Protein AF-A0A9W9E0F3-F1 (afdb_monomer)

Organism: NCBI:txid40482

Sequence (333 aa):
MPIYSFQKGVGVESIPLQVHPYAKKMMTARKYVPLWYFLPDAVTKAKDRSKDSLVGSHTVRASPNAIPDSRLSWPQVMRAKSAFLNTLRL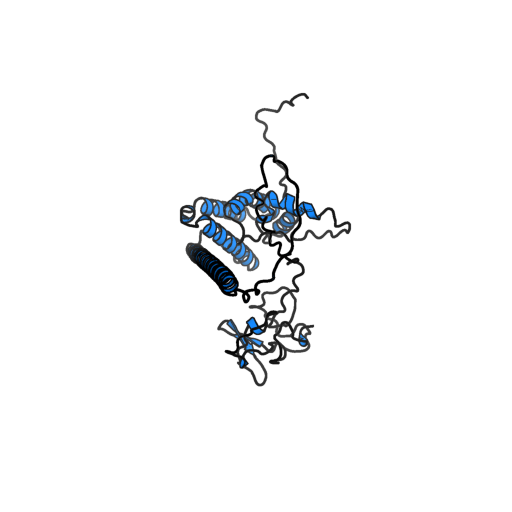GAWPDDHISMFAAFYINMDMHSELQEQDGDQVMAHYHAEMRLAWYDAMERKEPFDLSVISNRVLAESRREIVKQRQEKTLKDIQAATALMEARVDAKLQKLSQITSTPPFPSPRQSSGKARQTPYPSTSPRKASRQPDNPNFQRSFRDLNQAPLTRCHRCLGRDRHDVRHCSRTSLWNRKRGVTCKWNKQGFLEITSGTNAGLELCADWQRRNGCTSKAHPEKHRCSGCTSSSHGASSCPEGE

Foldseek 3Di:
DDDDDDDPPDDDPDDPLPFQVLVLVCLLVVADDALQRQAPVVSVVVVVPPVPDPDDDPDSDDDLPGDHLLPDWLVSCVRSLVSVLVSNVSNVDPVVVSVLSVLLVVCLVPPPLCVDDCSRNLSSNLVRVLSVVQNVCVVVVRHDRSNDDDPVSSVVSVVVVVVVVVVVVVVVVVVVVVVVVVVVVVVVVVVVVVVPDDDDDDDDDDDDDDDDDDDDDDDDDDDDDDPDDPDPPPPDPRPVPPQQWQQLFQLESDDDDSLPDPAQHHPVNPDGFQWHQDPVRFIAGCDDPRGRDTADPQQQTPVHDPDPPCLVNCAARHPRDNPGYSRPDPSND

Secondary structure (DSSP, 8-state):
-PPPP--TT---S-------HHHHHHHHTT----GGGGSHHHHHHHHTTTTS--S-----PPPTTPPPGGG--HHHHHHHHHHHHHHHGGGT--HHHHHHHHHHHHHHHT-GGGGSTTHHHHHHHHHHHHHHHHHHHHHTT----TTS--HHHHHHHHHHHHHHHHHHHHHHHHHHHHHHHHHHHHHHHHHHHHS-PPP-PPP-----------------------------------GGGSPPPPPTTT---SSS-STT---SB-TTSSSB--EEE-TTS-EEE-SSTTTTPEEPTTTTSTT----SS-GGG---TTT--SS--GGG-GGG-

Solvent-accessible surface area (backbone atoms only — not comparable to full-atom values): 20392 Å² total; per-residue (Å²): 131,85,80,80,86,77,71,86,92,68,76,79,94,70,78,86,80,89,62,38,69,42,50,52,56,28,32,46,67,71,44,85,66,53,53,42,53,40,31,75,66,38,59,55,71,60,50,78,62,65,83,79,61,96,64,94,67,93,67,78,60,84,62,91,81,63,50,53,40,75,75,43,50,37,71,54,50,62,61,11,43,62,51,46,60,66,43,44,63,65,33,70,60,59,67,69,58,55,51,32,55,52,44,24,55,50,51,5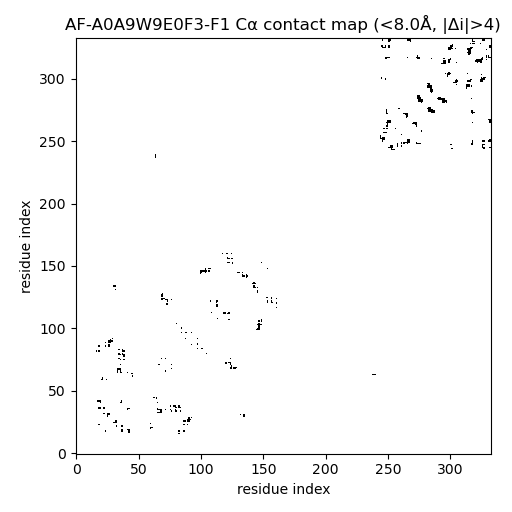9,76,70,35,72,56,62,78,42,89,63,14,48,59,27,51,20,39,35,49,28,53,52,54,52,52,42,48,55,24,48,77,70,72,58,64,70,72,65,40,62,80,53,67,67,57,45,53,51,26,42,52,51,51,53,48,53,50,52,54,47,52,52,52,53,51,51,53,51,50,53,53,51,52,54,51,51,51,55,51,51,56,54,51,58,61,65,73,60,69,74,81,82,81,77,93,77,82,85,83,89,79,88,87,85,85,87,90,87,82,82,86,85,87,82,80,88,76,74,83,80,76,80,74,85,76,74,83,78,73,65,78,90,68,57,75,59,72,48,24,52,52,29,36,32,58,70,95,68,61,63,90,71,60,80,66,64,37,28,68,79,65,83,45,65,40,35,39,44,71,48,97,86,72,46,43,24,27,70,52,74,98,54,47,73,43,58,39,44,68,52,23,29,37,85,86,40,59,88,66,80,89,53,61,88,22,38,40,13,40,71,79,61,43,65,90,44,21,29,55,71,38,75,88,47,114

pLDDT: mean 82.68, std 19.66, range [32.41, 98.56]

Mean predicted aligned error: 18.02 Å

Structure (mmCIF, N/CA/C/O backbone):
data_AF-A0A9W9E0F3-F1
#
_entry.id   AF-A0A9W9E0F3-F1
#
loop_
_atom_site.group_PDB
_atom_site.id
_atom_site.type_symbol
_atom_site.label_atom_id
_atom_site.label_alt_id
_atom_site.label_comp_id
_atom_site.label_asym_id
_atom_site.label_entity_id
_atom_site.label_seq_id
_atom_site.pdbx_PDB_ins_code
_atom_site.Cartn_x
_atom_site.Cartn_y
_atom_site.Cartn_z
_atom_site.occupancy
_atom_site.B_iso_or_equiv
_atom_site.auth_seq_id
_atom_site.auth_comp_id
_atom_site.auth_asym_id
_atom_site.auth_atom_id
_atom_site.pdbx_PDB_model_num
ATOM 1 N N . MET A 1 1 ? 16.719 47.850 -7.272 1.00 48.25 1 MET A N 1
ATOM 2 C CA . MET A 1 1 ? 17.363 46.687 -7.923 1.00 48.25 1 MET A CA 1
ATOM 3 C C . MET A 1 1 ? 16.837 46.598 -9.344 1.00 48.25 1 MET A C 1
ATOM 5 O O . MET A 1 1 ? 15.624 46.720 -9.489 1.00 48.25 1 MET A O 1
ATOM 9 N N . PRO A 1 2 ? 17.690 46.470 -10.373 1.00 61.12 2 PRO A N 1
ATOM 10 C CA . PRO A 1 2 ? 17.207 46.361 -11.742 1.00 61.12 2 PRO A CA 1
ATOM 11 C C . PRO A 1 2 ? 16.473 45.027 -11.912 1.00 61.12 2 PRO A C 1
ATOM 13 O O . PRO A 1 2 ? 16.942 43.984 -11.456 1.00 61.12 2 PRO A O 1
ATOM 16 N N . ILE A 1 3 ? 15.294 45.082 -12.524 1.00 54.62 3 ILE A N 1
ATOM 17 C CA . ILE A 1 3 ? 14.528 43.898 -12.910 1.00 54.62 3 ILE A CA 1
ATOM 18 C C .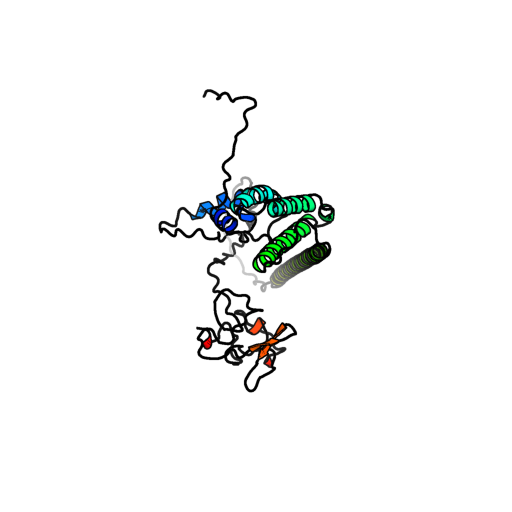 ILE A 1 3 ? 15.223 43.338 -14.150 1.00 54.62 3 ILE A C 1
ATOM 20 O O . ILE A 1 3 ? 15.345 44.034 -15.156 1.00 54.62 3 ILE A O 1
ATOM 24 N N . TYR A 1 4 ? 15.735 42.114 -14.059 1.00 75.88 4 TYR A N 1
ATOM 25 C CA . TYR A 1 4 ? 16.399 41.462 -15.184 1.00 75.88 4 TYR A CA 1
ATOM 26 C C . TYR A 1 4 ? 15.413 41.258 -16.343 1.00 75.88 4 TYR A C 1
ATOM 28 O O . TYR A 1 4 ? 14.264 40.863 -16.131 1.00 75.88 4 TYR A O 1
ATOM 36 N N . SER A 1 5 ? 15.864 41.527 -17.569 1.00 78.50 5 SER A N 1
ATOM 37 C CA . SER A 1 5 ? 15.114 41.209 -18.783 1.00 78.50 5 SER A CA 1
ATOM 38 C C . SER A 1 5 ? 15.162 39.702 -19.051 1.00 78.50 5 SER A C 1
ATOM 40 O O . SER A 1 5 ? 16.160 39.038 -18.774 1.00 78.50 5 SER A O 1
ATOM 42 N N . PHE A 1 6 ? 14.073 39.147 -19.583 1.00 84.06 6 PHE A N 1
ATOM 43 C CA . PHE A 1 6 ? 14.005 37.752 -20.019 1.00 84.06 6 PHE A CA 1
ATOM 44 C C . PHE A 1 6 ? 13.801 37.687 -21.535 1.00 84.06 6 PHE A C 1
ATOM 46 O O . PHE A 1 6 ? 13.184 38.575 -22.129 1.00 84.06 6 PHE A O 1
ATOM 53 N N . GLN A 1 7 ? 14.301 36.627 -22.170 1.00 81.31 7 GLN A N 1
ATOM 54 C CA . GLN A 1 7 ? 14.035 36.372 -23.583 1.00 81.31 7 GLN A CA 1
ATOM 55 C C . GLN A 1 7 ? 12.630 35.793 -23.757 1.00 81.31 7 GLN A C 1
ATOM 57 O O . GLN A 1 7 ? 12.328 34.678 -23.331 1.00 81.31 7 GLN A O 1
ATOM 62 N N . LYS A 1 8 ? 11.759 36.557 -24.417 1.00 77.75 8 LYS A N 1
ATOM 63 C CA . LYS A 1 8 ? 10.428 36.090 -24.806 1.00 77.75 8 LYS A CA 1
ATOM 64 C C . LYS A 1 8 ? 10.569 34.935 -25.807 1.00 77.75 8 LYS A C 1
ATOM 66 O O . LYS A 1 8 ? 11.245 35.081 -26.817 1.00 77.75 8 LYS A O 1
ATOM 71 N N . GLY A 1 9 ? 9.915 33.806 -25.528 1.00 81.69 9 GLY A N 1
ATOM 72 C CA . GLY A 1 9 ? 9.899 32.630 -26.410 1.00 81.69 9 GLY A CA 1
ATOM 73 C C . GLY A 1 9 ? 11.011 31.604 -26.167 1.00 81.69 9 GLY A C 1
ATOM 74 O O . GLY A 1 9 ? 10.997 30.559 -26.809 1.00 81.69 9 GLY A O 1
ATOM 75 N N . VAL A 1 10 ? 11.932 31.851 -25.230 1.00 81.69 10 VAL A N 1
ATOM 76 C CA . VAL A 1 10 ? 12.957 30.871 -24.839 1.00 81.69 10 VAL A CA 1
ATOM 77 C C . VAL A 1 10 ? 12.485 30.121 -23.595 1.00 81.69 10 VAL A C 1
ATOM 79 O O . VAL A 1 10 ? 12.338 30.702 -22.519 1.00 81.69 10 VAL A O 1
ATOM 82 N N . GLY A 1 11 ? 12.202 28.828 -23.759 1.00 74.56 11 GLY A N 1
ATOM 83 C CA . GLY A 1 11 ? 11.917 27.914 -22.654 1.00 74.56 11 GLY A CA 1
ATOM 84 C C . GLY A 1 11 ? 13.201 27.410 -21.996 1.00 74.56 11 GLY A C 1
ATOM 85 O O . GLY A 1 11 ? 14.277 27.448 -22.586 1.00 74.56 11 GLY A O 1
ATOM 86 N N . VAL A 1 12 ? 13.094 26.910 -20.768 1.00 79.31 12 VAL A N 1
ATOM 87 C CA . VAL A 1 12 ? 14.208 26.217 -20.111 1.00 79.31 12 VAL A CA 1
ATOM 88 C C . VAL A 1 12 ? 14.326 24.811 -20.710 1.00 79.31 12 VAL A C 1
ATOM 90 O O . VAL A 1 12 ? 13.344 24.073 -20.700 1.00 79.31 12 VAL A O 1
ATOM 93 N N . GLU A 1 13 ? 15.512 24.424 -21.196 1.00 71.69 13 GLU A N 1
ATOM 94 C CA . GLU A 1 13 ? 15.747 23.089 -21.782 1.00 71.69 13 GLU A CA 1
ATOM 95 C C . GLU A 1 13 ? 15.496 21.951 -20.780 1.00 71.69 13 GLU A C 1
ATOM 97 O O . GLU A 1 13 ? 14.960 20.902 -21.134 1.00 71.69 13 GLU A O 1
ATOM 102 N N . SER A 1 14 ? 15.851 22.152 -19.505 1.00 62.75 14 SER A N 1
ATOM 103 C CA . SER A 1 14 ? 15.495 21.235 -18.421 1.00 62.75 14 SER A CA 1
ATOM 104 C C . SER A 1 14 ? 15.471 21.927 -17.057 1.00 62.75 14 SER A C 1
ATOM 106 O O . SER A 1 14 ? 16.342 22.729 -16.723 1.00 62.75 14 SER A O 1
ATOM 108 N N . ILE A 1 15 ? 14.475 21.597 -16.235 1.00 66.81 15 ILE A N 1
ATOM 109 C CA . ILE A 1 15 ? 14.470 21.949 -14.812 1.00 66.81 15 ILE A CA 1
ATOM 110 C C . ILE A 1 15 ? 15.062 20.752 -14.057 1.00 66.81 15 ILE A C 1
ATOM 112 O O . ILE A 1 15 ? 14.528 19.646 -14.202 1.00 66.81 15 ILE A O 1
ATOM 116 N N . PRO A 1 16 ? 16.133 20.921 -13.252 1.00 64.69 16 PRO A N 1
ATOM 117 C CA . PRO A 1 16 ? 16.722 19.819 -12.502 1.00 64.69 16 PRO A CA 1
ATOM 118 C C . PRO A 1 16 ? 15.674 19.129 -11.628 1.00 64.69 16 PRO A C 1
ATOM 120 O O . PRO A 1 16 ? 15.123 19.723 -10.698 1.00 64.69 16 PRO A O 1
ATOM 123 N N . LEU A 1 17 ? 15.399 17.858 -11.922 1.00 65.12 17 LEU A N 1
ATOM 124 C CA . LEU A 1 17 ? 14.434 17.073 -11.166 1.00 65.12 17 LEU A CA 1
ATOM 125 C C . LEU A 1 17 ? 15.005 16.804 -9.765 1.00 65.12 17 LEU A C 1
ATOM 127 O O . LEU A 1 17 ? 15.915 15.991 -9.587 1.00 65.12 17 LEU A O 1
ATOM 131 N N . GLN A 1 18 ? 14.482 17.508 -8.761 1.00 73.38 18 GLN A N 1
ATOM 132 C CA . GLN A 1 18 ? 14.853 17.333 -7.355 1.00 73.38 18 GLN A CA 1
ATOM 133 C C . GLN A 1 18 ? 14.217 16.046 -6.810 1.00 73.38 18 GLN A C 1
ATOM 135 O O . GLN A 1 18 ? 13.199 16.072 -6.125 1.00 73.38 18 GLN A O 1
ATOM 140 N N . VAL A 1 19 ? 14.808 14.900 -7.142 1.00 81.31 19 VAL A N 1
ATOM 141 C CA . VAL A 1 19 ? 14.371 13.585 -6.653 1.00 81.31 19 VAL A CA 1
ATOM 142 C C . VAL A 1 19 ? 15.149 13.229 -5.400 1.00 81.31 19 VAL A C 1
ATOM 144 O O . VAL A 1 19 ? 16.370 13.390 -5.345 1.00 81.31 19 VAL A O 1
ATOM 147 N N . HIS A 1 20 ? 14.465 12.668 -4.406 1.00 86.56 20 HIS A N 1
ATOM 148 C CA . HIS A 1 20 ? 15.135 12.142 -3.226 1.00 86.56 20 HIS A CA 1
ATOM 149 C C . HIS A 1 20 ? 16.183 11.068 -3.616 1.00 86.56 20 HIS A C 1
ATOM 151 O O . HIS A 1 20 ? 15.846 10.145 -4.367 1.00 86.56 20 HIS A O 1
ATOM 157 N N . PRO A 1 21 ? 17.428 11.099 -3.089 1.00 86.88 21 PRO A N 1
ATOM 158 C CA . PRO A 1 21 ? 18.492 10.168 -3.491 1.00 86.88 21 PRO A CA 1
ATOM 159 C C . PRO A 1 21 ? 18.103 8.689 -3.378 1.00 86.88 21 PRO A C 1
ATOM 161 O O . PRO A 1 21 ? 18.485 7.875 -4.218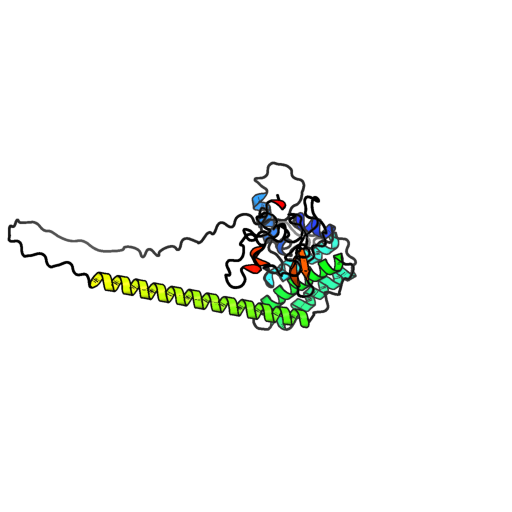 1.00 86.88 21 PRO A O 1
ATOM 164 N N . TYR A 1 22 ? 17.309 8.336 -2.358 1.00 88.81 22 TYR A N 1
ATOM 165 C CA . TYR A 1 22 ? 16.799 6.969 -2.186 1.00 88.81 22 TYR A CA 1
ATOM 166 C C . TYR A 1 22 ? 15.902 6.545 -3.344 1.00 88.81 22 TYR A C 1
ATOM 168 O O . TYR A 1 22 ? 16.101 5.466 -3.896 1.00 88.81 22 TYR A O 1
ATOM 176 N N . ALA A 1 23 ? 14.971 7.407 -3.755 1.00 90.62 23 ALA A N 1
ATOM 177 C CA . ALA A 1 23 ? 14.120 7.118 -4.896 1.00 90.62 23 ALA A CA 1
ATOM 178 C C . ALA A 1 23 ? 14.948 7.002 -6.172 1.00 90.62 23 ALA A C 1
ATOM 180 O O . ALA A 1 23 ? 14.790 6.023 -6.886 1.00 90.62 23 ALA A O 1
ATOM 181 N N . LYS A 1 24 ? 15.916 7.900 -6.400 1.00 90.12 24 LYS A N 1
ATOM 182 C CA . LYS A 1 24 ? 16.836 7.792 -7.542 1.00 90.12 24 LYS A CA 1
ATOM 183 C C . LYS A 1 24 ? 17.522 6.420 -7.595 1.00 90.12 24 LYS A C 1
ATOM 185 O O . LYS A 1 24 ? 17.452 5.746 -8.616 1.00 90.12 24 LYS A O 1
ATOM 190 N N . LYS A 1 25 ? 18.111 5.972 -6.479 1.00 91.38 25 LYS A N 1
ATOM 191 C CA . LYS A 1 25 ? 18.763 4.655 -6.373 1.00 91.38 25 LYS A CA 1
ATOM 192 C C . LYS A 1 25 ? 17.802 3.501 -6.681 1.00 91.38 25 LYS A C 1
ATOM 194 O O . LYS A 1 25 ? 18.168 2.589 -7.417 1.00 91.38 25 LYS A O 1
ATOM 199 N N . MET A 1 26 ? 16.594 3.528 -6.117 1.00 92.62 26 MET A N 1
ATOM 200 C CA . MET A 1 26 ? 15.603 2.462 -6.308 1.00 92.62 26 MET A CA 1
ATOM 201 C C . MET A 1 26 ? 15.053 2.433 -7.739 1.00 92.62 26 MET A C 1
ATOM 203 O O . MET A 1 26 ? 14.929 1.352 -8.310 1.00 92.62 26 MET A O 1
ATOM 207 N N . MET A 1 27 ? 14.814 3.601 -8.342 1.00 92.25 27 MET A N 1
ATOM 208 C CA . MET A 1 27 ? 14.352 3.724 -9.728 1.00 92.25 27 MET A CA 1
ATOM 209 C C . MET A 1 27 ? 15.398 3.213 -10.721 1.00 92.25 27 MET A C 1
ATOM 211 O O . MET A 1 27 ? 15.052 2.445 -11.615 1.00 92.25 27 MET A O 1
ATOM 215 N N . THR A 1 28 ? 16.680 3.550 -10.528 1.00 91.69 28 THR A N 1
ATOM 216 C CA . THR A 1 28 ? 17.780 2.992 -11.337 1.00 91.69 28 THR A CA 1
ATOM 217 C C . THR A 1 28 ? 17.876 1.474 -11.189 1.00 91.69 28 THR A C 1
ATOM 219 O O . THR A 1 28 ? 18.102 0.770 -12.166 1.00 91.69 28 THR A O 1
ATOM 222 N N . ALA A 1 29 ? 17.640 0.952 -9.983 1.00 91.62 29 ALA A N 1
ATOM 223 C CA . ALA A 1 29 ? 17.606 -0.485 -9.726 1.00 91.62 29 ALA A CA 1
ATOM 224 C C . ALA A 1 29 ? 16.302 -1.173 -10.178 1.00 91.62 29 ALA A C 1
ATOM 226 O O . ALA A 1 29 ? 16.159 -2.370 -9.939 1.00 91.62 29 ALA A O 1
ATOM 227 N N . ARG A 1 30 ? 15.354 -0.439 -10.787 1.00 92.81 30 ARG A N 1
ATOM 228 C CA . ARG A 1 30 ? 14.039 -0.944 -11.220 1.00 92.81 30 ARG A CA 1
ATOM 229 C C . ARG A 1 30 ? 13.215 -1.579 -10.093 1.00 92.81 30 ARG A C 1
ATOM 231 O O . ARG A 1 30 ? 12.397 -2.460 -10.331 1.00 92.81 30 ARG A O 1
ATOM 238 N N . LYS A 1 31 ? 13.418 -1.118 -8.858 1.00 93.62 31 LYS A N 1
ATOM 239 C CA . LYS A 1 31 ? 12.734 -1.631 -7.667 1.00 93.62 31 LYS A CA 1
ATOM 240 C C . LYS A 1 31 ? 11.555 -0.757 -7.275 1.00 93.62 31 LYS A C 1
ATOM 242 O O . LYS A 1 31 ? 11.538 0.442 -7.557 1.00 93.62 31 LYS A O 1
ATOM 247 N N . TYR A 1 32 ? 10.618 -1.357 -6.547 1.00 94.69 32 TYR A N 1
ATOM 248 C CA . TYR A 1 32 ? 9.513 -0.629 -5.943 1.00 94.69 32 TYR A CA 1
ATOM 249 C C . TYR A 1 32 ? 10.025 0.500 -5.038 1.00 94.69 32 TYR A C 1
ATOM 251 O O . TYR A 1 32 ? 10.938 0.326 -4.223 1.00 94.69 32 TYR A O 1
ATOM 259 N N . VAL A 1 33 ? 9.400 1.665 -5.171 1.00 94.44 33 VAL A N 1
ATOM 260 C CA . VAL A 1 33 ? 9.627 2.832 -4.325 1.00 94.44 33 VAL A CA 1
ATOM 261 C C . VAL A 1 33 ? 8.279 3.489 -4.021 1.00 94.44 33 VAL A C 1
ATOM 263 O O . VAL A 1 33 ? 7.514 3.737 -4.958 1.00 94.44 33 VAL A O 1
ATOM 266 N N . PRO A 1 34 ? 7.982 3.799 -2.744 1.00 95.00 34 PRO A N 1
ATOM 267 C CA . PRO A 1 34 ? 6.753 4.502 -2.390 1.00 95.00 34 PRO A CA 1
ATOM 268 C C . PRO A 1 34 ? 6.631 5.854 -3.105 1.00 95.00 34 PRO A C 1
ATOM 270 O O . PRO A 1 34 ? 7.614 6.607 -3.161 1.00 95.00 34 PRO A O 1
ATOM 273 N N . LEU A 1 35 ? 5.433 6.215 -3.582 1.00 95.31 35 LEU A N 1
ATOM 274 C CA . LEU A 1 35 ? 5.188 7.503 -4.251 1.00 95.31 35 LEU A CA 1
ATOM 275 C C . LEU A 1 35 ? 5.494 8.698 -3.359 1.00 95.31 35 LEU A C 1
ATOM 277 O O . LEU A 1 35 ? 5.782 9.783 -3.859 1.00 95.31 35 LEU A O 1
ATOM 281 N N . TRP A 1 36 ? 5.453 8.505 -2.042 1.00 94.94 36 TRP A N 1
ATOM 282 C CA . TRP A 1 36 ? 5.754 9.553 -1.083 1.00 94.94 36 TRP A CA 1
ATOM 283 C C . TRP A 1 36 ? 7.077 10.264 -1.387 1.00 94.94 36 TRP A C 1
ATOM 285 O O . TRP A 1 36 ? 7.134 11.483 -1.292 1.00 94.94 36 TRP A O 1
ATOM 295 N N . TYR A 1 37 ? 8.113 9.552 -1.846 1.00 93.62 37 TYR A N 1
ATOM 296 C CA . TYR A 1 37 ? 9.409 10.160 -2.180 1.00 93.62 37 TYR A CA 1
ATOM 297 C C . TYR A 1 37 ? 9.387 11.144 -3.357 1.00 93.62 37 TYR A C 1
ATOM 299 O O . TYR A 1 37 ? 10.366 11.861 -3.565 1.00 93.62 37 TYR A O 1
ATOM 307 N N . PHE A 1 38 ? 8.302 11.156 -4.124 1.00 92.81 38 PHE A N 1
ATOM 308 C CA . PHE A 1 38 ? 8.087 12.041 -5.263 1.00 92.81 38 PHE A CA 1
ATOM 309 C C . PHE A 1 38 ? 7.182 13.227 -4.906 1.00 92.81 38 PHE A C 1
ATOM 311 O O . PHE A 1 38 ? 6.907 14.069 -5.757 1.00 92.81 38 PHE A O 1
ATOM 318 N N . LEU A 1 39 ? 6.734 13.320 -3.650 1.00 91.25 39 LEU A N 1
ATOM 319 C CA . LEU A 1 39 ? 6.042 14.496 -3.141 1.00 91.25 39 LEU A CA 1
ATOM 320 C C . LEU A 1 39 ? 7.046 15.602 -2.777 1.00 91.25 39 LEU A C 1
ATOM 322 O O . LEU A 1 39 ? 8.092 15.303 -2.193 1.00 91.25 39 LEU A O 1
ATOM 326 N N . PRO A 1 40 ? 6.709 16.886 -3.009 1.00 84.50 40 PRO A N 1
ATOM 327 C CA . PRO A 1 40 ? 7.547 18.013 -2.590 1.00 84.50 40 PRO A CA 1
ATOM 328 C C . PRO A 1 40 ? 7.901 17.973 -1.094 1.00 84.50 40 PRO A C 1
ATOM 330 O O . PRO A 1 40 ? 9.058 18.154 -0.712 1.00 84.50 40 PRO A O 1
ATOM 333 N N . ASP A 1 41 ? 6.923 17.630 -0.252 1.00 80.56 41 ASP A N 1
ATOM 334 C CA . ASP A 1 41 ? 7.072 17.548 1.205 1.00 80.56 41 ASP A CA 1
ATOM 335 C C . ASP A 1 41 ? 8.055 16.464 1.664 1.00 80.56 41 ASP A C 1
ATOM 337 O O . ASP A 1 41 ? 8.561 16.516 2.785 1.00 80.56 41 ASP A O 1
ATOM 341 N N . ALA A 1 42 ? 8.321 15.446 0.841 1.00 81.06 42 ALA A N 1
ATOM 342 C CA . ALA A 1 42 ? 9.280 14.410 1.203 1.00 81.06 42 ALA A CA 1
ATOM 343 C C . ALA A 1 42 ? 10.716 14.933 1.149 1.00 81.06 42 ALA A C 1
ATOM 345 O O . ALA A 1 42 ? 11.546 14.530 1.963 1.00 81.06 42 ALA A O 1
ATOM 346 N N . VAL A 1 43 ? 11.004 15.872 0.241 1.00 67.38 43 VAL A N 1
ATOM 347 C CA . VAL A 1 43 ? 12.330 16.490 0.117 1.00 67.38 43 VAL A CA 1
ATOM 348 C C . VAL A 1 43 ? 12.648 17.345 1.344 1.00 67.38 43 VAL A C 1
ATOM 350 O O . VAL A 1 43 ? 13.788 17.335 1.805 1.00 67.38 43 VAL A O 1
ATOM 353 N N . THR A 1 44 ? 11.661 18.043 1.911 1.00 68.69 44 THR A N 1
ATOM 354 C CA . THR A 1 44 ? 11.835 18.823 3.147 1.00 68.69 44 THR A CA 1
ATOM 355 C C . THR A 1 44 ? 11.912 17.912 4.371 1.00 68.69 44 THR A C 1
ATOM 357 O O . THR A 1 44 ? 12.901 17.947 5.102 1.00 68.69 44 THR A O 1
ATOM 360 N N . LYS A 1 45 ? 10.952 16.993 4.535 1.00 68.00 45 LYS A N 1
ATOM 361 C CA . LYS A 1 45 ? 10.878 16.082 5.695 1.00 68.00 45 LYS A CA 1
ATOM 362 C C . LYS A 1 45 ? 12.022 15.066 5.777 1.00 68.00 45 LYS A C 1
ATOM 364 O O . LYS A 1 45 ? 12.251 14.496 6.843 1.00 68.00 45 LYS A O 1
ATOM 369 N N . ALA A 1 46 ? 12.727 14.804 4.676 1.00 58.94 46 ALA A N 1
ATOM 370 C CA . ALA A 1 46 ? 13.922 13.962 4.674 1.00 58.94 46 ALA A CA 1
ATOM 371 C C . ALA A 1 46 ? 15.219 14.734 4.981 1.00 58.94 46 ALA A C 1
ATOM 373 O O . ALA A 1 46 ? 16.168 14.135 5.486 1.00 58.94 46 ALA A O 1
ATOM 374 N N . LYS A 1 47 ? 15.272 16.049 4.712 1.00 55.78 47 LYS A N 1
ATOM 375 C CA . LYS A 1 47 ? 16.455 16.891 4.969 1.00 55.78 47 LYS A CA 1
ATOM 376 C C . LYS A 1 47 ? 16.627 17.248 6.450 1.00 55.78 47 LYS A C 1
ATOM 378 O O . LYS A 1 47 ? 17.766 17.340 6.904 1.00 55.78 47 LYS A O 1
ATOM 383 N N . ASP A 1 48 ? 15.538 17.350 7.214 1.00 48.81 48 ASP A N 1
ATOM 384 C CA . ASP A 1 48 ? 15.553 17.812 8.616 1.00 48.81 48 ASP A CA 1
ATOM 385 C C . ASP A 1 48 ? 16.321 16.925 9.611 1.00 48.81 48 ASP A C 1
ATOM 387 O O . ASP A 1 48 ? 16.579 17.350 10.731 1.00 48.81 48 ASP A O 1
ATOM 391 N N . ARG A 1 49 ? 16.753 15.716 9.230 1.00 50.34 49 ARG A N 1
ATOM 392 C CA . ARG A 1 49 ? 17.600 14.865 10.092 1.00 50.34 49 ARG A CA 1
ATOM 393 C C . ARG A 1 49 ? 19.027 14.670 9.594 1.00 50.34 49 ARG A C 1
ATOM 395 O O . ARG A 1 49 ? 19.824 14.040 10.280 1.00 50.34 49 ARG A O 1
ATOM 402 N N . SER A 1 50 ? 19.379 15.222 8.433 1.00 45.22 50 SER A N 1
ATOM 403 C CA . SER A 1 50 ? 20.729 15.054 7.882 1.00 45.22 50 SER A CA 1
ATOM 404 C C . SER A 1 50 ? 21.770 15.986 8.520 1.00 45.22 50 SER A C 1
ATOM 406 O O . SER A 1 50 ? 22.945 15.870 8.186 1.00 45.22 50 SER A O 1
ATOM 408 N N . LYS A 1 51 ? 21.364 16.893 9.425 1.00 46.47 51 LYS A N 1
ATOM 409 C CA . LYS A 1 51 ? 22.274 17.799 10.148 1.00 46.47 51 LYS A CA 1
ATOM 410 C C . LYS A 1 51 ? 22.939 17.189 11.392 1.00 46.47 51 LYS A C 1
ATOM 412 O O . LYS A 1 51 ? 23.973 17.706 11.789 1.00 46.47 51 LYS A O 1
ATOM 417 N N . ASP A 1 52 ? 22.439 16.068 11.923 1.00 39.34 52 ASP A N 1
ATOM 418 C CA . ASP A 1 52 ? 22.942 15.486 13.187 1.00 39.34 52 ASP A CA 1
ATOM 419 C C . ASP A 1 52 ? 23.729 14.172 13.029 1.00 39.34 52 ASP A C 1
ATOM 421 O O . ASP A 1 52 ? 24.072 13.526 14.016 1.00 39.34 52 ASP A O 1
ATOM 425 N N . SER A 1 53 ? 24.054 13.742 11.804 1.00 41.22 53 SER A N 1
ATOM 426 C CA . SER 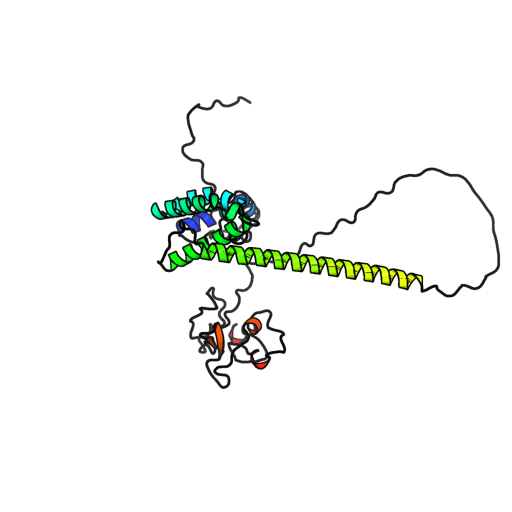A 1 53 ? 24.845 12.521 11.587 1.00 41.22 53 SER A CA 1
ATOM 427 C C . SER A 1 53 ? 26.186 12.838 10.932 1.00 41.22 53 SER A C 1
ATOM 429 O O . SER A 1 53 ? 26.361 12.731 9.721 1.00 41.22 53 SER A O 1
ATOM 431 N N . LEU A 1 54 ? 27.147 13.230 11.771 1.00 45.69 54 LEU A N 1
ATOM 432 C CA . LEU A 1 54 ? 28.546 13.499 11.424 1.00 45.69 54 LEU A CA 1
ATOM 433 C C . LEU A 1 54 ? 29.382 12.209 11.247 1.00 45.69 54 LEU A C 1
ATOM 435 O O . LEU A 1 54 ? 30.572 12.195 11.547 1.00 45.69 54 LEU A O 1
ATOM 439 N N . VAL A 1 55 ? 28.780 11.102 10.796 1.00 43.50 55 VAL A N 1
ATOM 440 C CA . VAL A 1 55 ? 29.501 9.843 10.550 1.00 43.50 55 VAL A CA 1
ATOM 441 C C . VAL A 1 55 ? 29.085 9.281 9.195 1.00 43.50 55 VAL A C 1
ATOM 443 O O . VAL A 1 55 ? 27.936 8.896 8.978 1.00 43.50 55 VAL A O 1
ATOM 446 N N . GLY A 1 56 ? 30.042 9.270 8.268 1.00 41.47 56 GLY A N 1
ATOM 447 C CA . GLY A 1 56 ? 29.879 8.878 6.874 1.00 41.47 56 GLY A CA 1
ATOM 448 C C . GLY A 1 56 ? 29.376 7.449 6.683 1.00 41.47 56 GLY A C 1
ATOM 449 O O . GLY A 1 56 ? 30.158 6.512 6.554 1.00 41.47 56 GLY A O 1
ATOM 450 N N . SER A 1 57 ? 28.059 7.287 6.555 1.00 41.03 57 SER A N 1
ATOM 451 C CA . SER A 1 57 ? 27.479 6.121 5.895 1.00 41.03 57 SER A CA 1
ATOM 452 C C . SER A 1 57 ? 26.993 6.526 4.509 1.00 41.03 57 SER A C 1
ATOM 454 O O . SER A 1 57 ? 25.923 7.105 4.347 1.00 41.03 57 SER A O 1
ATOM 456 N N . HIS A 1 58 ? 27.764 6.167 3.481 1.00 48.22 58 HIS A N 1
ATOM 457 C CA . HIS A 1 58 ? 27.421 6.338 2.061 1.00 48.22 58 HIS A CA 1
ATOM 458 C C . HIS A 1 58 ? 26.217 5.488 1.602 1.00 48.22 58 HIS A C 1
ATOM 460 O O . HIS A 1 58 ? 25.945 5.354 0.407 1.00 48.22 58 HIS A O 1
ATOM 466 N N . THR A 1 59 ? 25.466 4.890 2.530 1.00 54.50 59 THR A N 1
ATOM 467 C CA . THR A 1 59 ? 24.295 4.089 2.196 1.00 54.50 59 THR A CA 1
ATOM 468 C C . THR A 1 59 ? 23.053 4.967 2.186 1.00 54.50 59 THR A C 1
ATOM 470 O O . THR A 1 59 ? 22.475 5.314 3.211 1.00 54.50 59 THR A O 1
ATOM 473 N N . VAL A 1 60 ? 22.610 5.325 0.981 1.00 70.56 60 VAL A N 1
ATOM 474 C CA . VAL A 1 60 ? 21.310 5.967 0.785 1.00 70.56 60 VAL A CA 1
ATOM 475 C C . VAL A 1 60 ? 20.214 5.019 1.296 1.00 70.56 60 VAL A C 1
ATOM 477 O O . VAL A 1 60 ? 19.920 4.000 0.661 1.00 70.56 60 VAL A O 1
ATOM 480 N N . ARG A 1 61 ? 19.648 5.334 2.467 1.00 77.38 61 ARG A N 1
ATOM 481 C CA . ARG A 1 61 ? 18.649 4.525 3.180 1.00 77.38 61 ARG A CA 1
ATOM 482 C C . ARG A 1 61 ? 17.246 5.107 3.006 1.00 77.38 61 ARG A C 1
ATOM 484 O O . ARG A 1 61 ? 17.080 6.301 2.765 1.00 77.38 61 ARG A O 1
ATOM 491 N N . ALA A 1 62 ? 16.236 4.250 3.141 1.00 84.06 62 ALA A N 1
ATOM 492 C CA . ALA A 1 62 ? 14.850 4.686 3.212 1.00 84.06 62 ALA A CA 1
ATOM 493 C C . ALA A 1 62 ? 14.630 5.597 4.435 1.00 84.06 62 ALA A C 1
ATOM 495 O O . ALA A 1 62 ? 15.086 5.283 5.537 1.00 84.06 62 ALA A O 1
ATOM 496 N N . SER A 1 63 ? 13.904 6.695 4.239 1.00 84.19 63 SER A N 1
ATOM 497 C CA . SER A 1 63 ? 13.438 7.569 5.311 1.00 84.19 63 SER A CA 1
ATOM 498 C C . SER A 1 63 ? 12.488 6.810 6.251 1.00 84.19 63 SER A C 1
ATOM 500 O O . SER A 1 63 ? 11.587 6.122 5.765 1.00 84.19 63 SER A O 1
ATOM 502 N N . PRO A 1 64 ? 12.629 6.948 7.585 1.00 82.31 64 PRO A N 1
ATOM 503 C CA . PRO A 1 64 ? 11.665 6.397 8.542 1.00 82.31 64 PRO A CA 1
ATOM 504 C C . PRO A 1 64 ? 10.277 7.046 8.426 1.00 82.31 64 PRO A C 1
ATOM 506 O O . PRO A 1 64 ? 9.293 6.451 8.847 1.00 82.31 64 PRO A O 1
ATOM 509 N N . ASN A 1 65 ? 10.200 8.240 7.830 1.00 86.56 65 ASN A N 1
ATOM 510 C CA . ASN A 1 65 ? 8.960 8.992 7.636 1.00 86.56 65 ASN A CA 1
ATOM 511 C C . ASN A 1 65 ? 8.261 8.650 6.312 1.00 86.56 65 ASN A C 1
ATOM 513 O O . ASN A 1 65 ? 7.283 9.306 5.956 1.00 86.56 65 ASN A O 1
ATOM 517 N N . ALA A 1 66 ? 8.780 7.676 5.556 1.00 89.50 66 ALA A N 1
ATOM 518 C CA . ALA A 1 66 ? 8.198 7.301 4.280 1.00 89.50 66 ALA A CA 1
ATOM 519 C C . ALA A 1 66 ? 6.777 6.760 4.474 1.00 89.50 66 ALA A C 1
ATOM 521 O O . ALA A 1 66 ? 6.556 5.801 5.215 1.00 89.50 66 ALA A O 1
ATOM 522 N N . ILE A 1 67 ? 5.820 7.381 3.788 1.00 92.69 67 ILE A N 1
ATOM 523 C CA . ILE A 1 67 ? 4.427 6.941 3.788 1.00 92.69 67 ILE A CA 1
ATOM 524 C C . ILE A 1 67 ? 4.278 5.869 2.696 1.00 92.69 67 ILE A C 1
ATOM 526 O O . ILE A 1 67 ? 4.686 6.123 1.560 1.00 92.69 67 ILE A O 1
ATOM 530 N N . PRO A 1 68 ? 3.755 4.669 3.011 1.00 94.19 68 PRO A N 1
ATOM 531 C CA . PRO A 1 68 ? 3.478 3.657 1.994 1.00 94.19 68 PRO A CA 1
ATOM 532 C C . PRO A 1 68 ? 2.324 4.100 1.088 1.00 94.19 68 PRO A C 1
ATOM 534 O O . PRO A 1 68 ? 1.447 4.838 1.537 1.00 94.19 68 PRO A O 1
ATOM 537 N N . ASP A 1 69 ? 2.290 3.596 -0.147 1.00 96.19 69 ASP A N 1
ATOM 538 C CA . ASP A 1 69 ? 1.262 3.944 -1.140 1.00 96.19 69 ASP A CA 1
ATOM 539 C C . ASP A 1 69 ? -0.160 3.718 -0.604 1.00 96.19 69 ASP A C 1
ATOM 541 O O . ASP A 1 69 ? -1.015 4.580 -0.774 1.00 96.19 69 ASP A O 1
ATOM 545 N N . SER A 1 70 ? -0.383 2.647 0.171 1.00 94.56 70 SER A N 1
ATOM 546 C CA . SER A 1 70 ? -1.685 2.318 0.779 1.00 94.56 70 SER A CA 1
ATOM 547 C C . SER A 1 70 ? -2.197 3.337 1.806 1.00 94.56 70 SER A C 1
ATOM 549 O O . SER A 1 70 ? -3.322 3.228 2.285 1.00 94.56 70 SER A O 1
ATOM 551 N N . ARG A 1 71 ? -1.371 4.319 2.186 1.00 95.06 71 ARG A N 1
ATOM 552 C CA . ARG A 1 71 ? -1.731 5.416 3.098 1.00 95.06 71 ARG A CA 1
ATOM 553 C C . ARG A 1 71 ? -1.707 6.786 2.427 1.00 95.06 71 ARG A C 1
ATOM 555 O O . ARG A 1 71 ? -1.875 7.790 3.121 1.00 95.06 71 ARG A O 1
ATOM 562 N N . LEU A 1 72 ? -1.450 6.852 1.124 1.00 96.38 72 LEU A N 1
ATOM 563 C CA . LEU A 1 72 ? -1.526 8.103 0.382 1.00 96.38 72 LEU A CA 1
ATOM 564 C C . LEU A 1 72 ? -2.978 8.410 0.027 1.00 96.38 72 LEU A C 1
ATOM 566 O O . LEU A 1 72 ? -3.755 7.516 -0.293 1.00 96.38 72 LEU A O 1
ATOM 570 N N . SER A 1 73 ? -3.340 9.689 0.067 1.00 97.00 73 SER A N 1
ATOM 571 C CA . SER A 1 73 ? -4.614 10.139 -0.489 1.00 97.00 73 SER A CA 1
ATOM 572 C C . SER A 1 73 ? -4.538 10.244 -2.012 1.00 97.00 73 SER A C 1
ATOM 574 O O . SER A 1 73 ? -3.456 10.426 -2.577 1.00 97.00 73 SER A O 1
ATOM 576 N N . TRP A 1 74 ? -5.687 10.210 -2.686 1.00 97.69 74 TRP A N 1
ATOM 577 C CA . TRP A 1 74 ? -5.740 10.382 -4.138 1.00 97.69 74 TRP A CA 1
ATOM 578 C C . TRP A 1 74 ? -5.059 11.675 -4.630 1.00 97.69 74 TRP A C 1
ATOM 580 O O . TRP A 1 74 ? -4.188 11.595 -5.500 1.00 97.69 74 TRP A O 1
ATOM 590 N N . PRO A 1 75 ? -5.275 12.851 -4.003 1.00 97.06 75 PRO A N 1
ATOM 591 C CA . PRO A 1 75 ? -4.525 14.056 -4.359 1.00 97.06 75 PRO A CA 1
ATOM 592 C C . PRO A 1 75 ? -3.005 13.923 -4.195 1.00 97.06 75 PRO A C 1
ATOM 594 O O . PRO A 1 75 ? -2.245 14.524 -4.954 1.00 97.06 75 PRO A O 1
ATOM 597 N N . GLN A 1 76 ? -2.531 13.154 -3.207 1.00 96.44 76 GLN A N 1
ATOM 598 C CA . GLN A 1 76 ? -1.099 12.895 -3.034 1.00 96.44 76 GLN A CA 1
ATOM 599 C C . GLN A 1 76 ? -0.563 11.986 -4.140 1.00 96.44 76 GLN A C 1
ATOM 601 O O . GLN A 1 76 ? 0.483 12.294 -4.710 1.00 96.44 76 GLN A O 1
ATOM 606 N N . VAL A 1 77 ? -1.287 10.917 -4.482 1.00 97.31 77 VAL A N 1
ATOM 607 C CA . VAL A 1 77 ? -0.948 10.042 -5.613 1.00 97.31 77 VAL A CA 1
ATOM 608 C C . VAL A 1 77 ? -0.799 10.867 -6.891 1.00 97.31 77 VAL A C 1
ATOM 610 O O . VAL A 1 77 ? 0.244 10.819 -7.548 1.00 97.31 77 VAL A O 1
ATOM 613 N N . MET A 1 78 ? -1.788 11.710 -7.191 1.00 96.38 78 MET A N 1
ATOM 614 C CA . MET A 1 78 ? -1.801 12.505 -8.418 1.00 96.38 78 MET A CA 1
ATOM 615 C C . MET A 1 78 ? -0.768 13.624 -8.430 1.00 96.38 78 MET A C 1
ATOM 617 O O . MET A 1 78 ? -0.196 13.918 -9.477 1.00 96.38 78 MET A O 1
ATOM 621 N N . ARG A 1 79 ? -0.433 14.199 -7.272 1.00 94.62 79 ARG A N 1
ATOM 622 C CA . ARG A 1 79 ? 0.675 15.156 -7.162 1.00 94.62 79 ARG A CA 1
ATOM 623 C C . ARG A 1 79 ? 2.038 14.495 -7.376 1.00 94.62 79 ARG A C 1
ATOM 625 O O . ARG A 1 79 ? 2.926 15.105 -7.962 1.00 94.62 79 ARG A O 1
ATOM 632 N N . ALA A 1 80 ? 2.207 13.259 -6.912 1.00 95.06 80 ALA A N 1
ATOM 633 C CA . ALA A 1 80 ? 3.445 12.502 -7.069 1.00 95.06 80 ALA A CA 1
ATOM 634 C C . ALA A 1 80 ? 3.630 11.927 -8.489 1.00 95.06 80 ALA A C 1
ATOM 636 O O . ALA A 1 80 ? 4.771 11.672 -8.887 1.00 95.06 80 ALA A O 1
ATOM 637 N N . LYS A 1 81 ? 2.545 11.744 -9.264 1.00 94.50 81 LYS A N 1
ATOM 638 C CA . LYS A 1 81 ? 2.562 11.044 -10.565 1.00 94.50 81 LYS A CA 1
ATOM 639 C C . LYS A 1 81 ? 3.580 11.617 -11.549 1.00 94.50 81 LYS A C 1
ATOM 641 O O . LYS A 1 81 ? 4.378 10.868 -12.102 1.00 94.50 81 LYS A O 1
ATOM 646 N N . SER A 1 82 ? 3.615 12.939 -11.723 1.00 91.31 82 SER A N 1
ATOM 647 C CA . SER A 1 82 ? 4.471 13.581 -12.729 1.00 91.31 82 SER A CA 1
ATOM 648 C C . SER A 1 82 ? 5.953 13.410 -12.404 1.00 91.31 82 SER A C 1
ATOM 650 O O . SER A 1 82 ? 6.753 13.076 -13.275 1.00 91.31 82 SER A O 1
ATOM 652 N N . ALA A 1 83 ? 6.323 13.577 -11.131 1.00 92.31 83 ALA A N 1
ATOM 653 C CA . ALA A 1 83 ? 7.688 13.345 -10.681 1.00 92.31 83 ALA A CA 1
ATOM 654 C C . ALA A 1 83 ? 8.068 11.861 -10.814 1.00 92.31 83 ALA A C 1
ATOM 656 O O . ALA A 1 83 ? 9.141 11.561 -11.332 1.00 92.31 83 ALA A O 1
ATOM 657 N N . PHE A 1 84 ? 7.178 10.937 -10.442 1.00 94.25 84 PHE A N 1
ATOM 658 C CA . PHE A 1 84 ? 7.394 9.500 -10.626 1.00 94.25 84 PHE A CA 1
ATOM 659 C C . PHE A 1 84 ? 7.611 9.124 -12.104 1.00 94.25 84 PHE A C 1
ATOM 661 O O . PHE A 1 84 ? 8.627 8.507 -12.431 1.00 94.25 84 PHE A O 1
ATOM 668 N N . LEU A 1 85 ? 6.724 9.544 -13.012 1.00 93.31 85 LEU A N 1
ATOM 669 C CA . LEU A 1 85 ? 6.830 9.241 -14.445 1.00 93.31 85 LEU A CA 1
ATOM 670 C C . LEU A 1 85 ? 8.122 9.800 -15.053 1.00 93.31 85 LEU A C 1
ATOM 672 O O . LEU A 1 85 ? 8.835 9.082 -15.753 1.00 93.31 85 LEU A O 1
ATOM 676 N N . ASN A 1 86 ? 8.494 11.035 -14.704 1.00 89.31 86 ASN A N 1
ATOM 677 C CA . ASN A 1 86 ? 9.753 11.632 -15.156 1.00 89.31 86 ASN A CA 1
ATOM 678 C C . ASN A 1 86 ? 10.980 10.842 -14.673 1.00 89.31 86 ASN A C 1
ATOM 680 O O . ASN A 1 86 ? 11.981 10.753 -15.384 1.00 89.31 86 ASN A O 1
ATOM 684 N N . THR A 1 87 ? 10.907 10.229 -13.486 1.00 91.00 87 THR A N 1
ATOM 685 C CA . THR A 1 87 ? 12.000 9.398 -12.961 1.00 91.00 87 THR A CA 1
ATOM 686 C C . THR A 1 87 ? 12.072 7.985 -13.512 1.00 91.00 87 THR A C 1
ATOM 688 O O . THR A 1 87 ? 13.130 7.373 -13.373 1.00 91.00 87 THR A O 1
ATOM 691 N N . LEU A 1 88 ? 11.023 7.456 -14.154 1.00 90.06 88 LEU A N 1
ATOM 692 C CA . LEU A 1 88 ? 11.099 6.129 -14.781 1.00 90.06 88 LEU A CA 1
ATOM 693 C C . LEU A 1 88 ? 12.239 6.074 -15.806 1.00 90.06 88 LEU A C 1
ATOM 695 O O . LEU A 1 88 ? 12.974 5.093 -15.862 1.00 90.06 88 LEU A O 1
ATOM 699 N N . ARG A 1 89 ? 12.503 7.173 -16.515 1.00 86.69 89 ARG A N 1
ATOM 700 C CA . ARG A 1 89 ? 13.611 7.264 -17.480 1.00 86.69 89 ARG A CA 1
ATOM 701 C C . ARG A 1 89 ? 14.989 6.957 -16.872 1.00 86.69 89 ARG A C 1
ATOM 703 O O . ARG A 1 89 ? 15.863 6.454 -17.567 1.00 86.69 89 ARG A O 1
ATOM 710 N N . LEU A 1 90 ? 15.181 7.169 -15.564 1.00 85.75 90 LEU A N 1
ATOM 711 C CA . LEU A 1 90 ? 16.441 6.864 -14.866 1.00 85.75 90 LEU A CA 1
ATOM 712 C C . LEU A 1 90 ? 16.735 5.362 -14.750 1.00 85.75 90 LEU A C 1
ATOM 714 O O . LEU A 1 90 ? 17.880 4.983 -14.510 1.00 85.75 90 LEU A O 1
ATOM 718 N N . GLY A 1 91 ? 15.710 4.516 -14.864 1.00 86.06 91 GLY A N 1
ATOM 719 C CA . GLY A 1 91 ? 15.842 3.060 -14.845 1.00 86.06 91 GLY A CA 1
ATOM 720 C C . GLY A 1 91 ? 16.120 2.447 -16.214 1.00 86.06 91 GLY A C 1
ATOM 721 O O . GLY A 1 91 ? 16.193 1.221 -16.304 1.00 86.06 91 GLY A O 1
ATOM 722 N N . ALA A 1 92 ? 16.231 3.259 -17.275 1.00 87.88 92 ALA A N 1
ATOM 723 C CA . ALA A 1 92 ? 16.292 2.789 -18.661 1.00 87.88 92 ALA A CA 1
ATOM 724 C C . ALA A 1 92 ? 15.198 1.741 -18.954 1.00 87.88 92 ALA A C 1
ATOM 726 O O . ALA A 1 92 ? 15.476 0.667 -19.488 1.00 87.88 92 ALA A O 1
ATOM 727 N N . TRP A 1 93 ? 13.976 1.995 -18.475 1.00 87.75 93 TRP A N 1
ATOM 728 C CA . TRP A 1 93 ? 12.82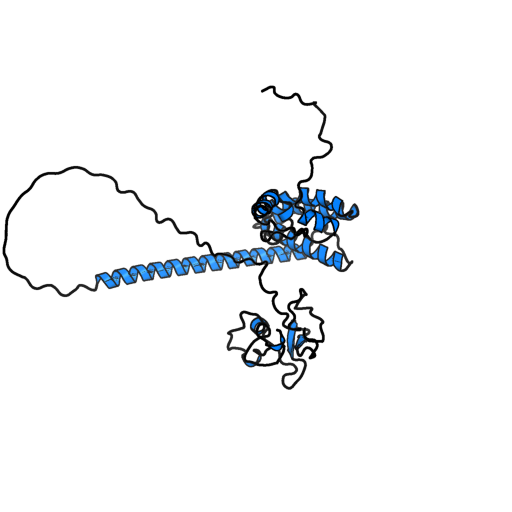2 1.153 -18.782 1.00 87.75 93 TRP A CA 1
ATOM 729 C C . TRP A 1 93 ? 12.488 1.259 -20.275 1.00 87.75 93 TRP A C 1
ATOM 731 O O . TRP A 1 93 ? 12.637 2.352 -20.822 1.00 87.75 93 TRP A O 1
ATOM 741 N N . PRO A 1 94 ? 12.025 0.174 -20.922 1.00 91.75 94 PRO A N 1
ATOM 742 C CA . PRO A 1 94 ? 11.514 0.253 -22.287 1.00 91.75 94 PRO A CA 1
ATOM 743 C C . PRO A 1 94 ? 10.361 1.257 -22.385 1.00 91.75 94 PRO A C 1
ATOM 745 O O . PRO A 1 94 ? 9.565 1.372 -21.446 1.00 91.75 94 PRO A O 1
ATOM 748 N N . ASP A 1 95 ? 10.243 1.938 -23.524 1.00 91.00 95 ASP A N 1
ATOM 749 C CA . ASP A 1 95 ? 9.225 2.975 -23.731 1.00 91.00 95 ASP A CA 1
ATOM 750 C C . ASP A 1 95 ? 7.799 2.446 -23.532 1.00 91.00 95 ASP A C 1
ATOM 752 O O . ASP A 1 95 ? 6.963 3.150 -22.967 1.00 91.00 95 ASP A O 1
ATOM 756 N N . ASP A 1 96 ? 7.544 1.178 -23.862 1.00 93.50 96 ASP A N 1
ATOM 757 C CA . ASP A 1 96 ? 6.256 0.517 -23.617 1.00 93.50 96 ASP A CA 1
ATOM 758 C C . ASP A 1 96 ? 5.870 0.517 -22.133 1.00 93.50 96 ASP A C 1
ATOM 760 O O . ASP A 1 96 ? 4.711 0.731 -21.787 1.00 93.50 96 ASP A O 1
ATOM 764 N N . HIS A 1 97 ? 6.838 0.354 -21.224 1.00 93.56 97 HIS A N 1
ATOM 765 C CA . HIS A 1 97 ? 6.567 0.372 -19.783 1.00 93.56 97 HIS A CA 1
ATOM 766 C C . HIS A 1 97 ? 6.244 1.790 -19.310 1.00 93.56 97 HIS A C 1
ATOM 768 O O . HIS A 1 97 ? 5.361 1.987 -18.475 1.00 93.56 97 HIS A O 1
ATOM 774 N N . ILE A 1 98 ? 6.951 2.791 -19.841 1.00 93.38 98 ILE A N 1
ATOM 775 C CA . ILE A 1 98 ? 6.701 4.199 -19.514 1.00 93.38 98 ILE A CA 1
ATOM 776 C C . ILE A 1 98 ? 5.311 4.603 -20.022 1.00 93.38 98 ILE A C 1
ATOM 778 O O . ILE A 1 98 ? 4.542 5.205 -19.269 1.00 93.38 98 ILE A O 1
ATOM 782 N N . SER A 1 99 ? 4.971 4.216 -21.253 1.00 95.19 99 SER A N 1
ATOM 783 C CA . SER A 1 99 ? 3.660 4.434 -21.870 1.00 95.19 99 SER A CA 1
ATOM 784 C C . SER A 1 99 ? 2.544 3.736 -21.095 1.00 95.19 99 SER A C 1
ATOM 786 O O . SER A 1 99 ? 1.533 4.366 -20.795 1.00 95.19 99 SER A O 1
ATOM 788 N N . MET A 1 100 ? 2.751 2.488 -20.670 1.00 97.44 100 MET A N 1
ATOM 789 C CA . MET A 1 100 ? 1.819 1.750 -19.816 1.00 97.44 100 MET A CA 1
ATOM 790 C C . MET A 1 100 ? 1.566 2.476 -18.488 1.00 97.44 100 MET A C 1
ATOM 792 O O . MET A 1 100 ? 0.414 2.662 -18.101 1.00 97.44 100 MET A O 1
ATOM 796 N N . PHE A 1 101 ? 2.615 2.927 -17.788 1.00 97.38 101 PHE A N 1
ATOM 797 C CA . PHE A 1 101 ? 2.438 3.692 -16.549 1.00 97.38 101 PHE A CA 1
ATOM 798 C C . PHE A 1 101 ? 1.713 5.019 -16.794 1.00 97.38 101 PHE A C 1
ATOM 800 O O . PHE A 1 101 ? 0.865 5.402 -15.990 1.00 97.38 101 PHE A O 1
ATOM 807 N N . ALA A 1 102 ? 2.022 5.726 -17.883 1.00 96.69 102 ALA A N 1
ATOM 808 C CA . ALA A 1 102 ? 1.326 6.959 -18.238 1.00 96.69 102 ALA A CA 1
ATOM 809 C C . ALA A 1 102 ? -0.169 6.704 -18.499 1.00 96.69 102 ALA A C 1
ATOM 811 O O . ALA A 1 102 ? -1.012 7.387 -17.915 1.00 96.69 102 ALA A O 1
ATOM 812 N N . ALA A 1 103 ? -0.492 5.681 -19.295 1.00 98.00 103 ALA A N 1
ATOM 813 C CA . ALA A 1 103 ? -1.860 5.265 -19.582 1.00 98.00 103 ALA A CA 1
ATOM 814 C C . ALA A 1 103 ? -2.601 4.815 -18.314 1.00 98.00 103 ALA A C 1
ATOM 816 O O . ALA A 1 103 ? -3.746 5.204 -18.117 1.00 98.00 103 ALA A O 1
ATOM 817 N N . PHE A 1 104 ? -1.941 4.096 -17.403 1.00 98.25 104 PHE A N 1
ATOM 818 C CA . PHE A 1 104 ? -2.500 3.732 -16.099 1.00 98.25 104 PHE A CA 1
ATOM 819 C C . PHE A 1 104 ? -2.966 4.956 -15.304 1.00 98.25 104 PHE A C 1
ATOM 821 O O . PHE A 1 104 ? -4.117 5.003 -14.873 1.00 98.25 104 PHE A O 1
ATOM 828 N N . TYR A 1 105 ? -2.118 5.980 -15.154 1.00 98.00 105 TYR A N 1
ATOM 829 C CA . TYR A 1 105 ? -2.525 7.195 -14.441 1.00 98.00 105 TYR A CA 1
ATOM 830 C C . TYR A 1 105 ? -3.627 7.967 -15.168 1.00 98.00 105 TYR A C 1
ATOM 832 O O . TYR A 1 105 ? -4.485 8.519 -14.490 1.00 98.00 105 TYR A O 1
ATOM 840 N N . ILE A 1 106 ? -3.621 8.022 -16.505 1.00 97.50 106 ILE A N 1
ATOM 841 C CA . ILE A 1 106 ? -4.686 8.675 -17.288 1.00 97.50 106 ILE A CA 1
ATOM 842 C C . ILE A 1 106 ? -6.015 7.944 -17.088 1.00 97.50 106 ILE A C 1
ATOM 844 O O . ILE A 1 106 ? -7.011 8.571 -16.737 1.00 97.50 106 ILE A O 1
ATOM 848 N N . ASN A 1 107 ? -6.022 6.621 -17.252 1.00 98.06 107 ASN A N 1
ATOM 849 C CA . ASN A 1 107 ? -7.224 5.802 -17.127 1.00 98.06 107 ASN A CA 1
ATOM 850 C C . ASN A 1 107 ? -7.812 5.884 -15.720 1.00 98.06 107 ASN A C 1
ATOM 852 O O . ASN A 1 107 ? -9.027 5.913 -15.575 1.00 98.06 107 ASN A O 1
ATOM 856 N N . MET A 1 108 ? -6.967 5.975 -14.689 1.00 97.75 108 MET A N 1
ATOM 857 C CA . MET A 1 108 ? -7.427 6.203 -13.323 1.00 97.75 108 MET A CA 1
ATOM 858 C C . MET A 1 108 ? -7.989 7.613 -13.093 1.00 97.75 108 MET A C 1
ATOM 860 O O . MET A 1 108 ? -9.023 7.735 -12.448 1.00 97.75 108 MET A O 1
ATOM 864 N N . ASP A 1 109 ? -7.338 8.663 -13.607 1.00 96.88 109 ASP A N 1
ATOM 865 C CA . ASP A 1 109 ? -7.793 10.066 -13.487 1.00 96.88 109 ASP A CA 1
ATOM 866 C C . ASP A 1 109 ? -9.158 10.288 -14.155 1.00 96.88 109 ASP A C 1
ATOM 868 O O . ASP A 1 109 ? -9.953 11.114 -13.721 1.00 96.88 109 ASP A O 1
ATOM 872 N N . MET A 1 110 ? -9.433 9.517 -15.210 1.00 95.50 110 MET A N 1
ATOM 873 C CA . MET A 1 110 ? -10.669 9.586 -15.990 1.00 95.50 110 MET A CA 1
ATOM 874 C C . MET A 1 110 ? -11.713 8.540 -15.572 1.00 95.50 110 MET A C 1
ATOM 876 O O . MET A 1 110 ? -12.771 8.449 -16.197 1.00 95.50 110 MET A O 1
ATOM 880 N N . HIS A 1 111 ? -11.435 7.720 -14.555 1.00 97.62 111 HIS A N 1
ATOM 881 C CA . HIS A 1 111 ? -12.311 6.613 -14.183 1.00 97.62 111 HIS A CA 1
ATOM 882 C C . HIS A 1 111 ? -13.586 7.109 -13.483 1.00 97.62 111 HIS A C 1
ATOM 884 O O . HIS A 1 111 ? -13.524 7.941 -12.577 1.00 97.62 111 HIS A O 1
ATOM 890 N N . SER A 1 112 ? -14.746 6.542 -13.834 1.00 97.25 112 SER A N 1
ATOM 891 C CA . SER A 1 112 ? -16.045 6.957 -13.277 1.00 97.25 112 SER A CA 1
ATOM 892 C C . SER A 1 112 ? -16.162 6.747 -11.763 1.00 97.25 112 SER A C 1
ATOM 894 O O . SER A 1 112 ? -16.903 7.469 -11.109 1.00 97.25 112 SER A O 1
ATOM 896 N N . GLU A 1 113 ? -15.392 5.816 -11.188 1.00 97.00 113 GLU A N 1
ATOM 897 C CA . GLU A 1 113 ? -15.323 5.584 -9.730 1.00 97.00 113 GLU A CA 1
ATOM 898 C C . GLU A 1 113 ? -14.989 6.856 -8.938 1.00 97.00 113 GLU A C 1
ATOM 900 O O . GLU A 1 113 ? -15.430 6.991 -7.805 1.00 97.00 113 GLU A O 1
ATOM 905 N N . LEU A 1 114 ? -14.258 7.816 -9.515 1.00 96.81 114 LEU A N 1
ATOM 906 C CA . LEU A 1 114 ? -13.958 9.083 -8.836 1.00 96.81 114 LEU A CA 1
ATOM 907 C C . LEU A 1 114 ? -15.204 9.941 -8.566 1.00 96.81 114 LEU A C 1
ATOM 909 O O . LEU A 1 114 ? -15.156 10.831 -7.721 1.00 96.81 114 LEU A O 1
ATOM 913 N N . GLN A 1 115 ? -16.313 9.683 -9.261 1.00 96.56 115 GLN A N 1
ATOM 914 C CA . GLN A 1 115 ? -17.590 10.368 -9.044 1.00 96.56 115 GLN A CA 1
ATOM 915 C C . GLN A 1 115 ? -18.423 9.720 -7.927 1.00 96.56 115 GLN A C 1
ATOM 917 O O . GLN A 1 115 ? -19.411 10.300 -7.479 1.00 96.56 115 GLN A O 1
ATOM 922 N N . GLU A 1 116 ? -18.031 8.530 -7.473 1.00 96.38 116 GLU A N 1
ATOM 923 C CA . GLU A 1 116 ? -18.751 7.771 -6.459 1.00 96.38 116 GLU A CA 1
ATOM 924 C C . GLU A 1 116 ? -18.417 8.239 -5.038 1.00 96.38 116 GLU A C 1
ATOM 926 O O . GLU A 1 116 ? -17.412 8.905 -4.762 1.00 96.38 116 GLU A O 1
ATOM 931 N N . GLN A 1 117 ? -19.256 7.828 -4.086 1.00 94.62 117 GLN A N 1
ATOM 932 C CA . GLN A 1 117 ? -18.958 8.025 -2.672 1.00 94.62 117 GLN A CA 1
ATOM 933 C C . GLN A 1 117 ? -17.669 7.281 -2.294 1.00 94.62 117 GLN A C 1
ATOM 935 O O . GLN A 1 117 ? -17.538 6.085 -2.537 1.00 94.62 117 GLN A O 1
ATOM 940 N N . ASP A 1 118 ? -16.738 7.990 -1.651 1.00 96.19 118 ASP A N 1
ATOM 941 C CA . ASP A 1 118 ? -15.398 7.493 -1.309 1.00 96.19 118 ASP A CA 1
ATOM 942 C C . ASP A 1 118 ? -14.516 7.136 -2.525 1.00 96.19 118 ASP A C 1
ATOM 944 O O . ASP A 1 118 ? -13.466 6.517 -2.346 1.00 96.19 118 ASP A O 1
ATOM 948 N N . GLY A 1 119 ? -14.878 7.580 -3.737 1.00 97.25 119 GLY A N 1
ATOM 949 C CA . GLY A 1 119 ? -14.158 7.298 -4.984 1.00 97.25 119 GLY A CA 1
ATOM 950 C C . GLY A 1 119 ? -12.653 7.556 -4.903 1.00 97.25 119 GLY A C 1
ATOM 951 O O . GLY A 1 119 ? -11.849 6.684 -5.229 1.00 97.25 119 GLY A O 1
ATOM 952 N N . ASP A 1 120 ? -12.252 8.700 -4.346 1.00 98.06 120 ASP A N 1
ATOM 953 C CA . ASP A 1 120 ? -10.845 9.034 -4.088 1.00 98.06 120 ASP A CA 1
ATOM 954 C C . ASP A 1 120 ? -10.125 7.977 -3.231 1.00 98.06 120 ASP A C 1
ATOM 956 O O . ASP A 1 120 ? -8.992 7.586 -3.516 1.00 98.06 120 ASP A O 1
ATOM 960 N N . GLN A 1 121 ? -10.762 7.497 -2.160 1.00 97.81 121 GLN A N 1
ATOM 961 C CA . GLN A 1 121 ? -10.159 6.502 -1.268 1.00 97.81 121 GLN A CA 1
ATOM 962 C C . GLN A 1 121 ? -10.047 5.146 -1.966 1.00 97.81 121 GLN A C 1
ATOM 964 O O . GLN A 1 121 ? -9.023 4.474 -1.840 1.00 97.81 121 GLN A O 1
ATOM 969 N N . VAL A 1 122 ? -11.071 4.770 -2.737 1.00 98.38 122 VAL A N 1
ATOM 970 C CA . VAL A 1 122 ? -11.079 3.536 -3.529 1.00 98.38 122 VAL A CA 1
ATOM 971 C C . VAL A 1 122 ? -9.976 3.567 -4.582 1.00 98.38 122 VAL A C 1
ATOM 973 O O . VAL A 1 122 ? -9.209 2.610 -4.680 1.00 98.38 122 VAL A O 1
ATOM 976 N N . MET A 1 123 ? -9.836 4.671 -5.316 1.00 98.25 123 MET A N 1
ATOM 977 C CA . MET A 1 123 ? -8.817 4.811 -6.357 1.00 98.25 123 MET A CA 1
ATOM 978 C C . MET A 1 123 ? -7.403 4.851 -5.780 1.00 98.25 123 MET A C 1
ATOM 980 O O . MET A 1 123 ? -6.505 4.222 -6.338 1.00 98.25 123 MET A O 1
ATOM 984 N N . ALA A 1 124 ? -7.193 5.511 -4.638 1.00 98.25 124 ALA A N 1
ATOM 985 C CA . ALA A 1 124 ? -5.907 5.485 -3.944 1.00 98.25 124 ALA A CA 1
ATOM 986 C C . ALA A 1 124 ? -5.551 4.084 -3.412 1.00 98.25 124 ALA A C 1
ATOM 988 O O . ALA A 1 124 ? -4.400 3.660 -3.512 1.00 98.25 124 ALA A O 1
ATOM 989 N N . HIS A 1 125 ? -6.529 3.337 -2.893 1.00 98.31 125 HIS A N 1
ATOM 990 C CA . HIS A 1 125 ? -6.321 1.956 -2.458 1.00 98.31 125 HIS A CA 1
ATOM 991 C C . HIS A 1 125 ? -5.991 1.036 -3.639 1.00 98.31 125 HIS A C 1
ATOM 993 O O . HIS A 1 125 ? -4.978 0.338 -3.619 1.00 98.31 125 HIS A O 1
ATOM 999 N N . TYR A 1 126 ? -6.804 1.085 -4.698 1.00 98.56 126 TYR A N 1
ATOM 1000 C CA . TYR A 1 126 ? -6.592 0.327 -5.931 1.00 98.56 126 TYR A CA 1
ATOM 1001 C C . TYR A 1 126 ? -5.208 0.607 -6.529 1.00 98.56 126 TYR A C 1
ATOM 1003 O O . TYR A 1 126 ? -4.485 -0.315 -6.900 1.00 98.56 126 TYR A O 1
ATOM 1011 N N . HIS A 1 127 ? -4.801 1.878 -6.564 1.00 98.31 127 HIS A N 1
ATOM 1012 C CA . HIS A 1 127 ? -3.476 2.292 -7.017 1.00 98.31 127 HIS A CA 1
ATOM 1013 C C . HIS A 1 127 ? -2.339 1.579 -6.289 1.00 98.31 127 HIS A C 1
ATOM 1015 O O . HIS A 1 127 ? -1.429 1.050 -6.932 1.00 98.31 127 HIS A O 1
ATOM 1021 N N . ALA A 1 128 ? -2.393 1.593 -4.956 1.00 97.94 128 ALA A N 1
ATOM 1022 C CA . ALA A 1 128 ? -1.357 1.041 -4.102 1.00 97.94 128 ALA A CA 1
ATOM 1023 C C . ALA A 1 128 ? -1.212 -0.470 -4.316 1.00 97.94 128 ALA A C 1
ATOM 1025 O O . ALA A 1 128 ? -0.095 -0.958 -4.506 1.00 97.94 128 ALA A O 1
ATOM 1026 N N . GLU A 1 129 ? -2.340 -1.182 -4.351 1.00 97.62 129 GLU A N 1
ATOM 1027 C CA . GLU A 1 129 ? -2.384 -2.626 -4.587 1.00 97.62 129 GLU A CA 1
ATOM 1028 C C . GLU A 1 129 ? -1.836 -2.979 -5.973 1.00 97.62 129 GLU A C 1
ATOM 1030 O O . GLU A 1 129 ? -0.936 -3.810 -6.097 1.00 97.62 129 GLU A O 1
ATOM 1035 N N . MET A 1 130 ? -2.311 -2.299 -7.021 1.00 98.06 130 MET A N 1
ATOM 1036 C CA . MET A 1 130 ? -1.909 -2.590 -8.398 1.00 98.06 130 MET A CA 1
ATOM 1037 C C . MET A 1 130 ? -0.431 -2.301 -8.646 1.00 98.06 130 MET A C 1
ATOM 1039 O O . MET A 1 130 ? 0.257 -3.114 -9.265 1.00 98.06 130 MET A O 1
ATOM 1043 N N . ARG A 1 131 ? 0.096 -1.180 -8.135 1.00 97.19 131 ARG A N 1
ATOM 1044 C CA . ARG A 1 131 ? 1.527 -0.875 -8.254 1.00 97.19 131 ARG A CA 1
ATOM 1045 C C . ARG A 1 131 ? 2.385 -1.923 -7.566 1.00 97.19 131 ARG A C 1
ATOM 1047 O O . ARG A 1 131 ? 3.351 -2.384 -8.169 1.00 97.19 131 ARG A O 1
ATOM 1054 N N . LEU A 1 132 ? 2.064 -2.281 -6.323 1.00 96.31 132 LEU A N 1
ATOM 1055 C CA . LEU A 1 132 ? 2.832 -3.280 -5.584 1.00 96.31 132 LEU A CA 1
ATOM 1056 C C . LEU A 1 132 ? 2.788 -4.637 -6.301 1.00 96.31 132 LEU A C 1
ATOM 1058 O O . LEU A 1 132 ? 3.839 -5.209 -6.584 1.00 96.31 132 LEU A O 1
ATOM 1062 N N . ALA A 1 133 ? 1.592 -5.083 -6.692 1.00 96.94 133 ALA A N 1
ATOM 1063 C CA . ALA A 1 133 ? 1.395 -6.333 -7.417 1.00 96.94 133 ALA A CA 1
ATOM 1064 C C . ALA A 1 133 ? 2.161 -6.373 -8.747 1.00 96.94 133 ALA A C 1
ATOM 1066 O O . ALA A 1 133 ? 2.702 -7.417 -9.111 1.00 96.94 133 ALA A O 1
ATOM 1067 N N . TRP A 1 134 ? 2.244 -5.248 -9.462 1.00 97.25 134 TRP A N 1
ATOM 1068 C CA . TRP A 1 134 ? 3.004 -5.163 -10.706 1.00 97.25 134 TRP A CA 1
ATOM 1069 C C . TRP A 1 134 ? 4.511 -5.309 -10.485 1.00 97.25 134 TRP A C 1
ATOM 1071 O O . TRP A 1 134 ? 5.167 -6.046 -11.220 1.00 97.25 134 TRP A O 1
ATOM 1081 N N . TYR A 1 135 ? 5.074 -4.666 -9.455 1.00 95.62 135 TYR A N 1
ATOM 1082 C CA . TYR A 1 135 ? 6.493 -4.846 -9.124 1.00 95.62 135 TYR A CA 1
ATOM 1083 C C . TYR A 1 135 ? 6.799 -6.285 -8.678 1.00 95.62 135 TYR A C 1
ATOM 1085 O O . TYR A 1 135 ? 7.809 -6.843 -9.104 1.00 95.62 135 TYR A O 1
ATOM 1093 N N . ASP A 1 136 ? 5.914 -6.917 -7.905 1.00 95.50 136 ASP A N 1
ATOM 1094 C CA . ASP A 1 136 ? 6.058 -8.331 -7.535 1.00 95.50 136 ASP A CA 1
ATOM 1095 C C . ASP A 1 136 ? 5.988 -9.250 -8.769 1.00 95.50 136 ASP A C 1
ATOM 1097 O O . ASP A 1 136 ? 6.746 -10.214 -8.893 1.00 95.50 136 ASP A O 1
ATOM 1101 N N . ALA A 1 137 ? 5.094 -8.951 -9.714 1.00 95.00 137 ALA A N 1
ATOM 1102 C CA . ALA A 1 137 ? 4.966 -9.680 -10.972 1.00 95.00 137 ALA A CA 1
ATOM 1103 C C . ALA A 1 137 ? 6.206 -9.510 -11.871 1.00 95.00 137 ALA A C 1
ATOM 1105 O O . ALA A 1 137 ? 6.675 -10.479 -12.471 1.00 95.00 137 ALA A O 1
ATOM 1106 N N . MET A 1 138 ? 6.798 -8.313 -11.891 1.00 94.19 138 MET A N 1
ATOM 1107 C CA . MET A 1 138 ? 8.084 -8.050 -12.542 1.00 94.19 138 MET A CA 1
ATOM 1108 C C . MET A 1 138 ? 9.220 -8.886 -11.942 1.00 94.19 138 MET A C 1
ATOM 1110 O O . MET A 1 138 ? 10.019 -9.445 -12.693 1.00 94.19 138 MET A O 1
ATOM 1114 N N . GLU A 1 139 ? 9.295 -9.021 -10.612 1.00 92.69 139 GLU A N 1
ATOM 1115 C CA . GLU A 1 139 ? 10.298 -9.881 -9.962 1.00 92.69 139 GLU A CA 1
ATOM 1116 C C . GLU A 1 139 ? 10.112 -11.363 -10.327 1.00 92.69 139 GLU A C 1
ATOM 1118 O O . GLU A 1 139 ? 11.096 -12.089 -10.495 1.00 92.69 139 GLU A O 1
ATOM 1123 N N . ARG A 1 140 ? 8.862 -11.797 -10.534 1.00 94.69 140 ARG A N 1
ATOM 1124 C CA . ARG A 1 140 ? 8.519 -13.141 -11.032 1.00 94.69 140 ARG A CA 1
ATOM 1125 C C . ARG A 1 140 ? 8.700 -13.323 -12.543 1.00 94.69 140 ARG A C 1
ATOM 1127 O O . ARG A 1 140 ? 8.585 -14.449 -13.012 1.00 94.69 140 ARG A O 1
ATOM 1134 N N . LYS A 1 141 ? 9.042 -12.263 -13.287 1.00 93.69 141 LYS A N 1
ATOM 1135 C CA . LYS A 1 141 ? 9.152 -12.236 -14.761 1.00 93.69 141 LYS A CA 1
ATOM 1136 C C . LYS A 1 141 ? 7.832 -12.507 -15.496 1.00 93.69 141 LYS A C 1
ATOM 1138 O O . LYS A 1 141 ? 7.846 -12.974 -16.630 1.00 93.69 141 LYS A O 1
ATOM 1143 N N . GLU A 1 142 ? 6.711 -12.165 -14.873 1.00 94.38 142 GLU A N 1
ATOM 1144 C CA . GLU A 1 142 ? 5.365 -12.309 -15.439 1.00 94.38 142 GLU A CA 1
ATOM 1145 C C . GLU A 1 142 ? 4.589 -10.987 -15.313 1.00 94.38 142 GLU A C 1
ATOM 1147 O O . GLU A 1 142 ? 3.562 -10.936 -14.632 1.00 94.38 142 GLU A O 1
ATOM 1152 N N . PRO A 1 143 ? 5.090 -9.875 -15.886 1.00 93.81 143 PRO A N 1
ATOM 1153 C CA . PRO A 1 143 ? 4.401 -8.600 -15.779 1.00 93.81 143 PRO A CA 1
ATOM 1154 C C . PRO A 1 143 ? 3.069 -8.625 -16.522 1.00 93.81 143 PRO A C 1
ATOM 1156 O O . PRO A 1 143 ? 2.899 -9.308 -17.530 1.00 93.81 143 PRO A O 1
ATOM 1159 N N . PHE A 1 144 ? 2.144 -7.811 -16.036 1.00 96.38 144 PHE A N 1
ATOM 1160 C CA . PHE A 1 144 ? 0.872 -7.546 -16.690 1.00 96.38 144 PHE A CA 1
ATOM 1161 C C . PHE A 1 144 ? 0.768 -6.062 -17.045 1.00 96.38 144 PHE A C 1
ATOM 1163 O O . PHE A 1 144 ? 1.512 -5.226 -16.524 1.00 96.38 144 PHE A O 1
ATOM 1170 N N . ASP A 1 145 ? -0.160 -5.739 -17.937 1.00 97.31 145 ASP A N 1
ATOM 1171 C CA . ASP A 1 145 ? -0.418 -4.368 -18.354 1.00 97.31 145 ASP A CA 1
ATOM 1172 C C . ASP A 1 145 ? -1.197 -3.615 -17.263 1.00 97.31 145 ASP A C 1
ATOM 1174 O O . ASP A 1 145 ? -2.366 -3.903 -17.002 1.00 97.31 145 ASP A O 1
ATOM 1178 N N . LEU A 1 146 ? -0.541 -2.650 -16.610 1.00 96.94 146 LEU A N 1
ATOM 1179 C CA . LEU A 1 146 ? -1.168 -1.802 -15.591 1.00 96.94 146 LEU A CA 1
ATOM 1180 C C . LEU A 1 146 ? -2.217 -0.848 -16.162 1.00 96.94 146 LEU A C 1
ATOM 1182 O O . LEU A 1 146 ? -3.084 -0.403 -15.416 1.00 96.94 146 LEU A O 1
ATOM 1186 N N . SER A 1 147 ? -2.139 -0.501 -17.448 1.00 97.56 147 SER A N 1
ATOM 1187 C CA . SER A 1 147 ? -3.067 0.450 -18.061 1.00 97.56 147 SER A CA 1
ATOM 1188 C C . SER A 1 147 ? -4.497 -0.090 -18.125 1.00 97.56 147 SER A C 1
ATOM 1190 O O . SER A 1 147 ? -5.452 0.690 -18.111 1.00 97.56 147 SER A O 1
ATOM 1192 N N . VAL A 1 148 ? -4.658 -1.414 -18.118 1.00 97.69 148 VAL A N 1
ATOM 1193 C CA . VAL A 1 148 ? -5.959 -2.080 -18.096 1.00 97.69 148 VAL A CA 1
ATOM 1194 C C . VAL A 1 148 ? -6.496 -2.114 -16.664 1.00 97.69 148 VAL A C 1
ATOM 1196 O O . VAL A 1 148 ? -6.000 -2.841 -15.803 1.00 97.69 148 VAL A O 1
ATOM 1199 N N . ILE A 1 149 ? -7.546 -1.331 -16.399 1.00 97.44 149 ILE A N 1
ATOM 1200 C CA . ILE A 1 149 ? -8.175 -1.279 -15.075 1.00 97.44 149 ILE A CA 1
ATOM 1201 C C . ILE A 1 149 ? -8.913 -2.592 -14.784 1.00 97.44 149 ILE A C 1
ATOM 1203 O O . ILE A 1 149 ? -9.849 -2.983 -15.481 1.00 97.44 149 ILE A O 1
ATOM 1207 N N . SER A 1 150 ? -8.504 -3.273 -13.716 1.00 97.75 150 SER A N 1
ATOM 1208 C CA . SER A 1 150 ? -9.136 -4.501 -13.250 1.00 97.75 150 SER A CA 1
ATOM 1209 C C . SER A 1 150 ? -10.375 -4.182 -12.419 1.00 97.75 150 SER A C 1
ATOM 1211 O O . SER A 1 150 ? -10.285 -3.902 -11.222 1.00 97.75 150 SER A O 1
ATOM 1213 N N . ASN A 1 151 ? -11.553 -4.313 -13.032 1.00 96.25 151 ASN A N 1
ATOM 1214 C CA . ASN A 1 151 ? -12.844 -4.139 -12.352 1.00 96.25 151 ASN A CA 1
ATOM 1215 C C . ASN A 1 151 ? -12.996 -5.042 -11.120 1.00 96.25 151 ASN A C 1
ATOM 1217 O O . ASN A 1 151 ? -13.641 -4.665 -10.143 1.00 96.25 151 ASN A O 1
ATOM 1221 N N . ARG A 1 152 ? -12.377 -6.230 -11.135 1.00 97.25 152 ARG A N 1
ATOM 1222 C CA . ARG A 1 152 ? -12.391 -7.144 -9.990 1.00 97.25 152 ARG A CA 1
ATOM 1223 C C . ARG A 1 152 ? -11.646 -6.553 -8.791 1.00 97.25 152 ARG A C 1
ATOM 1225 O O . ARG A 1 152 ? -12.216 -6.496 -7.704 1.00 97.25 152 ARG A O 1
ATOM 1232 N N . VAL A 1 153 ? -10.400 -6.115 -8.989 1.00 97.38 153 VAL A N 1
ATOM 1233 C CA . VAL A 1 153 ? -9.566 -5.547 -7.911 1.00 97.38 153 VAL A CA 1
ATOM 1234 C C . VAL A 1 153 ? -10.114 -4.189 -7.466 1.00 97.38 153 VAL A C 1
ATOM 1236 O O . VAL A 1 153 ? -10.068 -3.850 -6.283 1.00 97.38 153 VAL A O 1
ATOM 1239 N N . LEU A 1 154 ? -10.716 -3.430 -8.385 1.00 98.00 154 LEU A N 1
ATOM 1240 C CA . LEU A 1 154 ? -11.413 -2.191 -8.057 1.00 98.00 154 LEU A CA 1
ATOM 1241 C C . LEU A 1 154 ? -12.637 -2.452 -7.164 1.00 98.00 154 LEU A C 1
ATOM 1243 O O . LEU A 1 154 ? -12.790 -1.814 -6.124 1.00 98.00 154 LEU A O 1
ATOM 1247 N N . ALA A 1 155 ? -13.456 -3.457 -7.490 1.00 97.31 155 ALA A N 1
ATOM 1248 C CA . ALA A 1 155 ? -14.586 -3.860 -6.653 1.00 97.31 155 ALA A CA 1
ATOM 1249 C C . ALA A 1 155 ? -14.144 -4.410 -5.282 1.00 97.31 155 ALA A C 1
ATOM 1251 O O . ALA A 1 155 ? -14.824 -4.186 -4.279 1.00 97.31 155 ALA A O 1
ATOM 1252 N N . GLU A 1 156 ? -13.019 -5.129 -5.218 1.00 97.94 156 GLU A N 1
ATOM 1253 C CA . GLU A 1 156 ? -12.390 -5.558 -3.959 1.00 97.94 156 GLU A CA 1
ATOM 1254 C C . GLU A 1 156 ? -11.952 -4.348 -3.119 1.00 97.94 156 GLU A C 1
ATOM 1256 O O . GLU A 1 156 ? -12.296 -4.274 -1.938 1.00 97.94 156 GLU A O 1
ATOM 1261 N N . SER A 1 157 ? -11.307 -3.359 -3.743 1.00 97.81 157 SER A N 1
ATOM 1262 C CA . SER A 1 157 ? -10.912 -2.101 -3.095 1.00 97.81 157 SER A CA 1
ATOM 1263 C C . SER A 1 157 ? -12.123 -1.336 -2.561 1.00 97.81 157 SER A C 1
ATOM 1265 O O . SER A 1 157 ? -12.110 -0.886 -1.418 1.00 97.81 157 SER A O 1
ATOM 1267 N N . ARG A 1 158 ? -13.218 -1.263 -3.331 1.00 97.69 158 ARG A N 1
ATOM 1268 C CA . ARG A 1 158 ? -14.473 -0.639 -2.885 1.00 97.69 158 ARG A CA 1
ATOM 1269 C C . ARG A 1 158 ? -15.016 -1.303 -1.621 1.00 97.69 158 ARG A C 1
ATOM 1271 O O . ARG A 1 158 ? -15.356 -0.615 -0.660 1.00 97.69 158 ARG A O 1
ATOM 1278 N N . ARG A 1 159 ? -15.080 -2.640 -1.598 1.00 97.75 159 ARG A N 1
ATOM 1279 C CA . ARG A 1 159 ? -15.551 -3.389 -0.419 1.00 97.75 159 ARG A CA 1
ATOM 1280 C C . ARG A 1 159 ? -14.685 -3.119 0.806 1.00 97.75 159 ARG A C 1
ATOM 1282 O O . ARG A 1 159 ? -15.228 -2.939 1.894 1.00 97.75 159 ARG A O 1
ATOM 1289 N N . GLU A 1 160 ? -13.370 -3.065 0.628 1.00 97.38 160 GLU A N 1
ATOM 1290 C CA . GLU A 1 160 ? -12.439 -2.809 1.724 1.00 97.38 160 GLU A CA 1
ATOM 1291 C C . GLU A 1 160 ? -12.587 -1.385 2.282 1.00 97.38 160 GLU A C 1
ATOM 1293 O O . GLU A 1 160 ? -12.697 -1.216 3.495 1.00 97.38 160 GLU A O 1
ATOM 1298 N N . ILE A 1 161 ? -12.708 -0.365 1.429 1.00 97.50 161 ILE A N 1
ATOM 1299 C CA . ILE A 1 161 ? -12.929 1.020 1.879 1.00 97.50 161 ILE A CA 1
ATOM 1300 C C . ILE A 1 161 ? -14.269 1.175 2.608 1.00 97.50 161 ILE A C 1
ATOM 1302 O O . ILE A 1 161 ? -14.325 1.766 3.690 1.00 97.50 161 ILE A O 1
ATOM 1306 N N . VAL A 1 162 ? -15.347 0.584 2.083 1.00 96.50 162 VAL A N 1
ATOM 1307 C CA . VAL A 1 162 ? -16.659 0.600 2.754 1.00 96.50 162 VAL A CA 1
ATOM 1308 C C . VAL A 1 162 ? -16.578 -0.059 4.130 1.00 96.50 162 VAL A C 1
ATOM 1310 O O . VAL A 1 162 ? -17.111 0.485 5.102 1.00 96.50 162 VAL A O 1
ATOM 1313 N N . LYS A 1 163 ? -15.884 -1.195 4.233 1.00 96.81 163 LYS A N 1
ATOM 1314 C CA . LYS A 1 163 ? -15.660 -1.895 5.500 1.00 96.81 163 LYS A CA 1
ATOM 1315 C C . LYS A 1 163 ? -14.878 -1.028 6.489 1.00 96.81 163 LYS A C 1
ATOM 1317 O O . LYS A 1 163 ? -15.310 -0.873 7.629 1.00 96.81 163 LYS A O 1
ATOM 1322 N N . GLN A 1 164 ? -13.781 -0.403 6.062 1.00 94.88 164 GLN A N 1
ATOM 1323 C CA . GLN A 1 164 ? -12.982 0.484 6.916 1.00 94.88 164 GLN A CA 1
ATOM 1324 C C . GLN A 1 164 ? -13.798 1.670 7.439 1.00 94.88 164 GLN A C 1
ATOM 1326 O O . GLN A 1 164 ? -13.701 2.026 8.617 1.00 94.88 164 GLN A O 1
ATOM 1331 N N . ARG A 1 165 ? -14.647 2.257 6.590 1.00 94.38 165 ARG A N 1
ATOM 1332 C CA . ARG A 1 165 ? -15.572 3.323 6.984 1.00 94.38 165 ARG A CA 1
ATOM 1333 C C . ARG A 1 165 ? -16.564 2.842 8.042 1.00 94.38 165 ARG A C 1
ATOM 1335 O O . ARG A 1 165 ? -16.707 3.503 9.066 1.00 94.38 165 ARG A O 1
ATOM 1342 N N . GLN A 1 166 ? -17.203 1.690 7.833 1.00 94.56 166 GLN A N 1
ATOM 1343 C CA . GLN A 1 166 ? -18.142 1.108 8.801 1.00 94.56 166 GLN A CA 1
ATOM 1344 C C . GLN A 1 166 ? -17.471 0.816 10.148 1.00 94.56 166 GLN A C 1
ATOM 1346 O O . GLN A 1 166 ? -18.006 1.176 11.196 1.00 94.56 166 GLN A O 1
ATOM 1351 N N . GLU A 1 167 ? -16.276 0.223 10.135 1.00 95.88 167 GLU A N 1
ATOM 1352 C CA . GLU A 1 167 ? -15.500 -0.039 11.350 1.00 95.88 167 GLU A CA 1
ATOM 1353 C C . GLU A 1 167 ? -15.127 1.251 12.086 1.00 95.88 167 GLU A C 1
ATOM 1355 O O . GLU A 1 167 ? -15.156 1.295 13.318 1.00 95.88 167 GLU A O 1
ATOM 1360 N N . LYS A 1 168 ? -14.779 2.310 11.347 1.00 95.12 168 LYS A N 1
ATOM 1361 C CA . LYS A 1 168 ? -14.496 3.624 11.926 1.00 95.12 168 LYS A CA 1
ATOM 1362 C C . LYS A 1 168 ? -15.746 4.217 12.574 1.00 95.12 168 LYS A C 1
ATOM 1364 O O . LYS A 1 168 ? -15.688 4.589 13.740 1.00 95.12 168 LYS A O 1
ATOM 1369 N N . THR A 1 169 ? -16.877 4.226 11.870 1.00 95.88 169 THR A N 1
ATOM 1370 C CA . THR A 1 169 ? -18.155 4.707 12.413 1.00 95.88 169 THR A CA 1
ATOM 1371 C C . THR A 1 169 ? -18.551 3.947 13.677 1.00 95.88 169 THR A C 1
ATOM 1373 O O . THR A 1 169 ? -18.964 4.564 14.654 1.00 95.88 169 THR A O 1
ATOM 1376 N N . LEU A 1 170 ? -18.376 2.623 13.703 1.00 96.75 170 LEU A N 1
ATOM 1377 C CA . LEU A 1 170 ? -18.670 1.821 14.889 1.00 96.75 170 LEU A CA 1
ATOM 1378 C C . LEU A 1 170 ? -17.782 2.211 16.079 1.00 96.75 170 LEU A C 1
ATOM 1380 O O . LEU A 1 170 ? -18.285 2.365 17.190 1.00 96.75 170 LEU A O 1
ATOM 1384 N N . LYS A 1 171 ? -16.478 2.410 15.851 1.00 96.62 171 LYS A N 1
ATOM 1385 C CA . LYS A 1 171 ? -15.543 2.868 16.892 1.00 96.62 171 LYS A CA 1
ATOM 1386 C C . LYS A 1 171 ? -15.900 4.260 17.407 1.00 96.62 171 LYS A C 1
ATOM 1388 O O . LYS A 1 171 ? -15.845 4.484 18.613 1.00 96.62 171 LYS A O 1
ATOM 1393 N N . ASP A 1 172 ? -16.294 5.167 16.518 1.00 95.88 172 ASP A N 1
ATOM 1394 C CA . ASP A 1 172 ? -16.684 6.530 16.884 1.00 95.88 172 ASP A CA 1
ATOM 1395 C C . ASP A 1 172 ? -17.975 6.528 17.724 1.00 95.88 172 ASP A C 1
ATOM 1397 O O . ASP A 1 172 ? -18.046 7.213 18.746 1.00 95.88 172 ASP A O 1
ATOM 1401 N N . ILE A 1 173 ? -18.959 5.691 17.367 1.00 96.88 173 ILE A N 1
ATOM 1402 C CA . ILE A 1 173 ? -20.181 5.487 18.164 1.00 96.88 173 ILE A CA 1
ATOM 1403 C C . ILE A 1 173 ? -19.836 4.908 19.539 1.00 96.88 173 ILE A C 1
ATOM 1405 O O . ILE A 1 173 ? -20.293 5.431 20.551 1.00 96.88 173 ILE A O 1
ATOM 1409 N N . GLN A 1 174 ? -18.999 3.868 19.603 1.00 96.69 174 GLN A N 1
ATOM 1410 C CA . GLN A 1 174 ? -18.580 3.262 20.872 1.00 96.69 174 GLN A CA 1
ATOM 1411 C C . GLN A 1 174 ? -17.861 4.266 21.781 1.00 96.69 174 GLN A C 1
ATOM 1413 O O . GLN A 1 174 ? -18.139 4.325 22.978 1.00 96.69 174 GLN A O 1
ATOM 1418 N N . ALA A 1 175 ? -16.971 5.087 21.219 1.00 96.44 175 ALA A N 1
ATOM 1419 C CA . ALA A 1 175 ? -16.276 6.130 21.964 1.00 96.44 175 ALA A CA 1
ATOM 1420 C C . ALA A 1 175 ? -17.243 7.207 22.484 1.00 96.44 175 ALA A C 1
ATOM 1422 O O . ALA A 1 175 ? -17.115 7.648 23.627 1.00 96.44 175 ALA A O 1
ATOM 1423 N N . ALA A 1 176 ? -18.232 7.605 21.677 1.00 96.44 176 ALA A N 1
ATOM 1424 C CA . ALA A 1 176 ? -19.258 8.558 22.088 1.00 96.44 176 ALA A CA 1
ATOM 1425 C C . ALA A 1 176 ? -20.155 7.997 23.204 1.00 96.44 176 ALA A C 1
ATOM 1427 O O . ALA A 1 176 ? -20.440 8.707 24.170 1.00 96.44 176 ALA A O 1
ATOM 1428 N N . THR A 1 177 ? -20.551 6.725 23.112 1.00 97.38 177 THR A N 1
ATOM 1429 C CA . THR A 1 177 ? -21.322 6.040 24.158 1.00 97.38 177 THR A CA 1
ATOM 1430 C C . THR A 1 177 ? -20.543 5.979 25.469 1.00 97.38 177 THR A C 1
ATOM 1432 O O . THR A 1 177 ? -21.056 6.431 26.489 1.00 97.38 177 THR A O 1
ATOM 1435 N N . ALA A 1 178 ? -19.277 5.552 25.437 1.00 96.12 178 ALA A N 1
ATOM 1436 C CA . ALA A 1 178 ? -18.428 5.504 26.630 1.00 96.12 178 ALA A CA 1
ATOM 1437 C C . ALA A 1 178 ? -18.244 6.890 27.281 1.00 96.12 178 ALA A C 1
ATOM 1439 O O . ALA A 1 178 ? -18.225 7.020 28.505 1.00 96.12 178 ALA A O 1
ATOM 1440 N N . LEU A 1 179 ? -18.144 7.953 26.472 1.00 96.50 179 LEU A N 1
ATOM 1441 C CA . LEU A 1 179 ? -18.069 9.326 26.976 1.00 96.50 179 LEU A CA 1
ATOM 1442 C C . LEU A 1 179 ? -19.377 9.760 27.659 1.00 96.50 179 LEU A C 1
ATOM 1444 O O . LEU A 1 179 ? -19.342 10.452 28.680 1.00 96.50 179 LEU A O 1
ATOM 1448 N N . MET A 1 180 ? -20.530 9.379 27.100 1.00 95.94 180 MET A N 1
ATOM 1449 C CA . MET A 1 180 ? -21.837 9.669 27.693 1.00 95.94 180 MET A CA 1
ATOM 1450 C C . MET A 1 180 ? -22.034 8.924 29.015 1.00 95.94 180 MET A C 1
ATOM 1452 O O . MET A 1 180 ? -22.436 9.555 29.992 1.00 95.94 180 MET A O 1
ATOM 1456 N N . GLU A 1 181 ? -21.685 7.639 29.072 1.00 96.19 181 GLU A N 1
ATOM 1457 C CA . GLU A 1 181 ? -21.719 6.830 30.298 1.00 96.19 181 GLU A CA 1
ATOM 1458 C C . GLU A 1 181 ? -20.845 7.452 31.394 1.00 96.19 181 GLU A C 1
ATOM 1460 O O . GLU A 1 181 ? -21.343 7.775 32.473 1.00 96.19 181 GLU A O 1
ATOM 1465 N N . ALA A 1 182 ? -19.588 7.787 31.079 1.00 95.06 182 ALA A N 1
ATOM 1466 C CA . ALA A 1 182 ? -18.684 8.443 32.025 1.00 95.06 182 ALA A CA 1
ATOM 1467 C C . ALA A 1 182 ? -19.235 9.784 32.550 1.00 95.06 182 ALA A C 1
ATOM 1469 O O . ALA A 1 182 ? -19.016 10.159 33.707 1.00 95.06 182 ALA A O 1
ATOM 1470 N N . ARG A 1 183 ? -19.973 10.530 31.717 1.00 96.44 183 ARG A N 1
ATOM 1471 C CA . ARG A 1 183 ? -20.608 11.793 32.120 1.00 96.44 183 ARG A CA 1
ATOM 1472 C C . ARG A 1 183 ? -21.798 11.572 33.054 1.00 96.44 183 ARG A C 1
ATOM 1474 O O . ARG A 1 183 ? -21.995 12.380 33.967 1.00 96.44 183 ARG A O 1
ATOM 1481 N N . VAL A 1 184 ? -22.593 10.529 32.821 1.00 96.12 184 VAL A N 1
ATOM 1482 C CA . VAL A 1 184 ? -23.707 10.146 33.702 1.00 96.12 184 VAL A CA 1
ATOM 1483 C C . VAL A 1 184 ? -23.163 9.714 35.062 1.00 96.12 184 VAL A C 1
ATOM 1485 O O . VAL A 1 184 ? -23.605 10.255 36.078 1.00 96.12 184 VAL A O 1
ATOM 1488 N N . ASP A 1 185 ? -22.132 8.870 35.087 1.00 94.44 185 ASP A N 1
ATOM 1489 C CA . ASP A 1 185 ? -21.483 8.412 36.320 1.00 94.44 185 ASP A CA 1
ATOM 1490 C C . ASP A 1 185 ? -20.904 9.572 37.132 1.00 94.44 185 ASP A C 1
ATOM 1492 O O . ASP A 1 185 ? -21.149 9.687 38.335 1.00 94.44 185 ASP A O 1
ATOM 1496 N N . ALA A 1 186 ? -20.212 10.508 36.476 1.00 93.50 186 ALA A N 1
ATOM 1497 C CA . ALA A 1 186 ? -19.688 11.701 37.138 1.00 93.50 186 ALA A CA 1
ATOM 1498 C C . ALA A 1 186 ? -20.801 12.578 37.745 1.00 93.50 186 ALA A C 1
ATOM 1500 O O . ALA A 1 186 ? -20.600 13.221 38.780 1.00 93.50 186 ALA A O 1
ATOM 1501 N N . LYS A 1 187 ? -21.985 12.627 37.120 1.00 95.06 187 LYS A N 1
ATOM 1502 C CA . LYS A 1 187 ? -23.138 13.370 37.649 1.00 95.06 187 LYS A CA 1
ATOM 1503 C C . LYS A 1 187 ? -23.768 12.648 38.843 1.00 95.06 187 LYS A C 1
ATOM 1505 O O . LYS A 1 187 ? -24.102 13.311 39.823 1.00 95.06 187 LYS A O 1
ATOM 1510 N N . LEU A 1 188 ? -23.880 11.320 38.790 1.00 92.12 188 LEU A N 1
ATOM 1511 C CA . LEU A 1 188 ? -24.370 10.499 39.902 1.00 92.12 188 LEU A CA 1
ATOM 1512 C C . LEU A 1 188 ? -23.448 10.588 41.125 1.00 92.12 188 LEU A C 1
ATOM 1514 O O . LEU A 1 188 ? -23.934 10.806 42.232 1.00 92.12 188 LEU A O 1
ATOM 1518 N N . GLN A 1 189 ? -22.128 10.529 40.927 1.00 90.56 189 GLN A N 1
ATOM 1519 C CA . GLN A 1 189 ? -21.147 10.708 42.005 1.00 90.56 189 GLN A CA 1
ATOM 1520 C C . GLN A 1 189 ? -21.242 12.089 42.668 1.00 90.56 189 GLN A C 1
ATOM 1522 O O . GLN A 1 189 ? -21.095 12.209 43.881 1.00 90.56 189 GLN A O 1
ATOM 1527 N N . LYS A 1 190 ? -21.516 13.149 41.897 1.00 90.56 190 LYS A N 1
ATOM 1528 C CA . LYS A 1 190 ? -21.747 14.484 42.470 1.00 90.56 190 LYS A CA 1
ATOM 1529 C C . LYS A 1 190 ? -23.033 14.555 43.291 1.00 90.56 190 LYS A C 1
ATOM 1531 O O . LYS A 1 190 ? -23.051 15.237 44.308 1.00 90.56 190 LYS A O 1
ATOM 1536 N N . LEU A 1 191 ? -24.098 13.874 42.865 1.00 87.19 191 LEU A N 1
ATOM 1537 C CA . LEU A 1 191 ? -25.365 13.854 43.600 1.00 87.19 191 LEU A CA 1
ATOM 1538 C C . LEU A 1 191 ? -25.252 13.074 44.915 1.00 87.19 191 LEU A C 1
ATOM 1540 O O . LEU A 1 191 ? -25.740 13.556 45.933 1.00 87.19 191 LEU A O 1
ATOM 1544 N N . SER A 1 192 ? -24.553 11.932 44.926 1.00 84.75 192 SER A N 1
ATOM 1545 C CA . SER A 1 192 ? -24.362 11.146 46.153 1.00 84.75 192 SER A CA 1
ATOM 1546 C C . SER A 1 192 ? -23.555 11.894 47.220 1.00 84.75 192 SER A C 1
ATOM 1548 O O . SER A 1 192 ? -23.825 11.741 48.410 1.00 84.75 192 SER A O 1
ATOM 1550 N N . GLN A 1 193 ? -22.625 12.765 46.815 1.00 77.06 193 GLN A N 1
ATOM 1551 C CA . GLN A 1 193 ? -21.874 13.633 47.729 1.00 77.06 193 GLN A CA 1
ATOM 1552 C C . GLN A 1 193 ? -22.733 14.730 48.381 1.00 77.06 193 GLN A C 1
ATOM 1554 O O . GLN A 1 193 ? -22.402 15.172 49.477 1.00 77.06 193 GLN A O 1
ATOM 1559 N N . ILE A 1 194 ? -23.836 15.156 47.753 1.00 73.44 194 ILE A N 1
ATOM 1560 C CA . ILE A 1 194 ? -24.727 16.203 48.290 1.00 73.44 194 ILE A CA 1
ATOM 1561 C C . ILE A 1 194 ? -25.691 15.634 49.344 1.00 73.44 194 ILE A C 1
ATOM 1563 O O . ILE A 1 194 ? -26.022 16.320 50.306 1.00 73.44 194 ILE A O 1
ATOM 1567 N N . THR A 1 195 ? -26.112 14.373 49.210 1.00 61.03 195 THR A N 1
ATOM 1568 C CA . THR A 1 195 ? -26.983 13.685 50.187 1.00 61.03 195 THR A CA 1
ATOM 1569 C C . THR A 1 195 ? -26.275 13.269 51.478 1.00 61.03 195 THR A C 1
ATOM 1571 O O . THR A 1 195 ? -26.934 12.924 52.456 1.00 61.03 195 THR A O 1
ATOM 1574 N N . SER A 1 196 ? -24.947 13.348 51.519 1.00 57.75 196 SER A N 1
ATOM 1575 C CA . SER A 1 196 ? -24.142 13.132 52.722 1.00 57.75 196 SER A CA 1
ATOM 1576 C C . SER A 1 196 ? -24.055 14.421 53.547 1.00 57.75 196 SER A C 1
ATOM 1578 O O . SER A 1 196 ? -22.984 15.010 53.683 1.00 57.75 196 SER A O 1
ATOM 1580 N N . THR A 1 197 ? -25.178 14.909 54.082 1.00 56.00 197 THR A N 1
ATOM 1581 C CA . THR A 1 197 ? -25.145 15.982 55.089 1.00 56.00 197 THR A CA 1
ATOM 1582 C C . THR A 1 197 ? -24.415 15.487 56.343 1.00 56.00 197 THR A C 1
ATOM 1584 O O . THR A 1 197 ? -24.831 14.471 56.905 1.00 56.00 197 THR A O 1
ATOM 1587 N N . PRO A 1 198 ? -23.359 16.173 56.821 1.00 61.44 198 PRO A N 1
ATOM 1588 C CA . PRO A 1 198 ? -22.798 15.886 58.136 1.00 61.44 198 PRO A CA 1
ATOM 1589 C C . PRO A 1 198 ? -23.839 16.193 59.229 1.00 61.44 198 PRO A C 1
ATOM 1591 O O . PRO A 1 198 ? -24.678 17.081 59.041 1.00 61.44 198 PRO A O 1
ATOM 1594 N N . PRO A 1 199 ? -23.813 15.479 60.370 1.00 49.47 199 PRO A N 1
ATOM 1595 C CA . PRO A 1 199 ? -24.744 15.721 61.464 1.00 49.47 199 PRO A CA 1
ATOM 1596 C C . PRO A 1 199 ? -24.613 17.163 61.972 1.00 49.47 199 PRO A C 1
ATOM 1598 O O . PRO A 1 199 ? -23.509 17.678 62.155 1.00 49.47 199 PRO A O 1
ATOM 1601 N N . PHE A 1 200 ? -25.770 17.800 62.165 1.00 52.75 200 PHE A N 1
ATOM 1602 C CA . PHE A 1 200 ? -25.945 19.147 62.707 1.00 52.75 200 PHE A CA 1
ATOM 1603 C C . PHE A 1 200 ? -24.993 19.429 63.887 1.00 52.75 200 PHE A C 1
ATOM 1605 O O . PHE A 1 200 ? -25.009 18.675 64.864 1.00 52.75 200 PHE A O 1
ATOM 1612 N N . PRO A 1 201 ? -24.215 20.528 63.869 1.00 52.50 201 PRO A N 1
ATOM 1613 C CA . PRO A 1 201 ? -23.525 20.991 65.062 1.00 52.50 201 PRO A CA 1
ATOM 1614 C C . PRO A 1 201 ? -24.539 21.618 66.026 1.00 52.50 201 PRO A C 1
ATOM 1616 O O . PRO A 1 201 ? -25.298 22.514 65.653 1.00 52.50 201 PRO A O 1
ATOM 1619 N N . SER A 1 202 ? -24.528 21.149 67.273 1.00 51.00 202 SER A N 1
ATOM 1620 C CA . SER A 1 202 ? -25.305 21.706 68.383 1.00 51.00 202 SER A CA 1
ATOM 1621 C C . SER A 1 202 ? -25.048 23.209 68.600 1.00 51.00 202 SER A C 1
ATOM 1623 O O . SER A 1 202 ? -23.957 23.705 68.299 1.00 51.00 202 SER A O 1
ATOM 1625 N N . PRO A 1 203 ? -26.015 23.947 69.180 1.00 47.38 203 PRO A N 1
ATOM 1626 C CA . PRO A 1 203 ? -25.924 25.392 69.342 1.00 47.38 203 PRO A CA 1
ATOM 1627 C C . PRO A 1 203 ? -24.909 25.744 70.433 1.00 47.38 203 PRO A C 1
ATOM 1629 O O . PRO A 1 203 ? -25.059 25.327 71.582 1.00 47.38 203 PRO A O 1
ATOM 1632 N N . ARG A 1 204 ? -23.889 26.546 70.099 1.00 44.34 204 ARG A N 1
ATOM 1633 C CA . ARG A 1 204 ? -22.948 27.107 71.079 1.00 44.34 204 ARG A CA 1
ATOM 1634 C C . ARG A 1 204 ? -23.201 28.600 71.258 1.00 44.34 204 ARG A C 1
ATOM 1636 O O . ARG A 1 204 ? -23.251 29.358 70.294 1.00 44.34 204 ARG A O 1
ATOM 1643 N N . GLN A 1 205 ? -23.395 28.979 72.517 1.00 48.75 205 GLN A N 1
ATOM 1644 C CA . GLN A 1 205 ? -23.691 30.328 72.981 1.00 48.75 205 GLN A CA 1
ATOM 1645 C C . GLN A 1 205 ? -22.513 31.301 72.798 1.00 48.75 205 GLN A C 1
ATOM 1647 O O . GLN A 1 205 ? -21.351 30.926 72.933 1.00 48.75 205 GLN A O 1
ATOM 1652 N N . SER A 1 206 ? -22.905 32.541 72.488 1.00 47.94 206 SER A N 1
ATOM 1653 C CA . SER A 1 206 ? -22.322 33.863 72.776 1.00 47.94 206 SER A CA 1
ATOM 1654 C C . SER A 1 206 ? -20.815 34.034 73.047 1.00 47.94 206 SER A C 1
ATOM 1656 O O . SER A 1 206 ? -20.215 33.474 73.956 1.00 47.94 206 SER A O 1
ATOM 1658 N N . SER A 1 207 ? -20.227 35.024 72.375 1.00 43.81 207 SER A N 1
ATOM 1659 C CA . SER A 1 207 ? -19.859 36.315 72.993 1.00 43.81 207 SER A CA 1
ATOM 1660 C C . SER A 1 207 ? -19.210 37.218 71.938 1.00 43.81 207 SER A C 1
ATOM 1662 O O . SER A 1 207 ? -18.488 36.764 71.056 1.00 43.81 207 SER A O 1
ATOM 1664 N N . GLY A 1 208 ? -19.585 38.498 71.958 1.00 46.47 208 GLY A N 1
ATOM 1665 C CA . GLY A 1 208 ? -19.317 39.439 70.875 1.00 46.47 208 GLY A CA 1
ATOM 1666 C C . GLY A 1 208 ? -17.959 40.135 70.927 1.00 46.47 208 GLY A C 1
ATOM 1667 O O . GLY A 1 208 ? -17.256 40.093 71.931 1.00 46.47 208 GLY A O 1
ATOM 1668 N N . LYS A 1 209 ? -17.667 40.872 69.849 1.00 41.84 209 LYS A N 1
ATOM 1669 C CA . LYS A 1 209 ? -17.174 42.259 69.874 1.00 41.84 209 LYS A CA 1
ATOM 1670 C C . LYS A 1 209 ? -17.189 42.856 68.455 1.00 41.84 209 LYS A C 1
ATOM 1672 O O . LYS A 1 209 ? -16.617 42.296 67.530 1.00 41.84 209 LYS A O 1
ATOM 1677 N N . ALA A 1 210 ? -17.922 43.968 68.333 1.00 43.34 210 ALA A N 1
ATOM 1678 C CA . ALA A 1 210 ? -17.591 45.235 67.654 1.00 43.34 210 ALA A CA 1
ATOM 1679 C C . ALA A 1 210 ? -16.222 45.302 66.929 1.00 43.34 210 ALA A C 1
ATOM 1681 O O . ALA A 1 210 ? -15.238 44.825 67.475 1.00 43.34 210 ALA A O 1
ATOM 1682 N N . ARG A 1 211 ? -15.991 45.998 65.806 1.00 46.38 211 ARG A N 1
ATOM 1683 C CA . ARG A 1 211 ? -16.697 47.022 65.004 1.00 46.38 211 ARG A CA 1
ATOM 1684 C C . ARG A 1 211 ? -15.746 47.368 63.836 1.00 46.38 211 ARG A C 1
ATOM 1686 O O . ARG A 1 211 ? -14.543 47.338 64.056 1.00 46.38 211 ARG A O 1
ATOM 1693 N N . GLN A 1 212 ? -16.292 47.774 62.686 1.00 39.69 212 GLN A N 1
ATOM 1694 C CA . GLN A 1 212 ? -15.848 48.864 61.780 1.00 39.69 212 GLN A CA 1
ATOM 1695 C C . GLN A 1 212 ? -16.022 48.520 60.288 1.00 39.69 212 GLN A C 1
ATOM 1697 O O . GLN A 1 212 ? -15.406 47.613 59.740 1.00 39.69 212 GLN A O 1
ATOM 1702 N N . THR A 1 213 ? -16.896 49.299 59.654 1.00 54.41 213 THR A N 1
ATOM 1703 C CA . THR A 1 213 ? -16.978 49.625 58.217 1.00 54.41 213 THR A CA 1
ATOM 1704 C C . THR A 1 213 ? -15.921 50.727 57.900 1.00 54.41 213 THR A C 1
ATOM 1706 O O . THR A 1 213 ? -15.391 51.259 58.880 1.00 54.41 213 THR A O 1
ATOM 1709 N N . PRO A 1 214 ? -15.615 51.162 56.640 1.00 61.19 214 PRO A N 1
ATOM 1710 C CA . PRO A 1 214 ? -16.538 51.160 55.492 1.00 61.19 214 PRO A CA 1
ATOM 1711 C C . PRO A 1 214 ? -15.995 51.114 54.023 1.00 61.19 214 PRO A C 1
ATOM 1713 O O . PRO A 1 214 ? -14.844 51.414 53.732 1.00 61.19 214 PRO A O 1
ATOM 1716 N N . TYR A 1 215 ? -16.955 50.889 53.106 1.00 46.03 215 TYR A N 1
ATOM 1717 C CA . TYR A 1 215 ? -17.089 51.401 51.718 1.00 46.03 215 TYR A CA 1
ATOM 1718 C C . TYR A 1 215 ? -16.296 50.799 50.523 1.00 46.03 215 TYR A C 1
ATOM 1720 O O . TYR A 1 215 ? -15.317 50.085 50.714 1.00 46.03 215 TYR A O 1
ATOM 1728 N N . PRO A 1 216 ? -16.809 50.981 49.272 1.00 70.69 216 PRO A N 1
ATOM 1729 C CA . PRO A 1 216 ? -16.803 49.963 48.218 1.00 70.69 216 PRO A CA 1
ATOM 1730 C C . PRO A 1 216 ? -16.074 50.412 46.935 1.00 70.69 216 PRO A C 1
ATOM 1732 O O . PRO A 1 216 ? -15.960 51.602 46.659 1.00 70.69 216 PRO A O 1
ATOM 1735 N N . SER A 1 217 ? -15.666 49.475 46.073 1.00 40.00 217 SER A N 1
ATOM 1736 C CA . SER A 1 217 ? -15.414 49.804 44.662 1.00 40.00 217 SER A CA 1
ATOM 1737 C C . SER A 1 217 ? -15.356 48.568 43.759 1.00 40.00 217 SER A C 1
ATOM 1739 O O . SER A 1 217 ? -14.556 47.665 43.968 1.00 40.00 217 SER A O 1
ATOM 1741 N N . THR A 1 218 ? -16.252 48.591 42.771 1.00 39.44 218 THR A N 1
ATOM 1742 C CA . THR A 1 218 ? -16.107 48.196 41.358 1.00 39.44 218 THR A CA 1
ATOM 1743 C C . THR A 1 218 ? -15.518 46.823 40.958 1.00 39.44 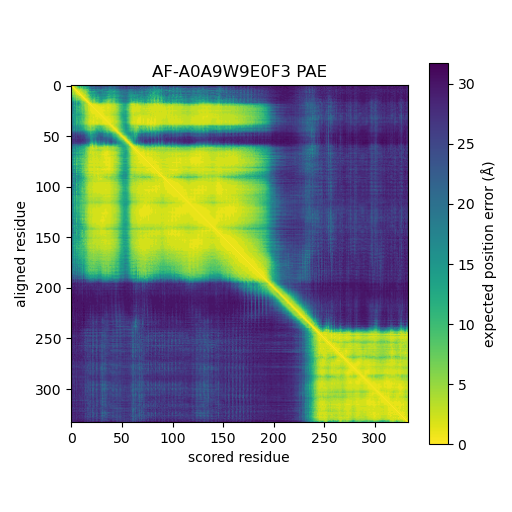218 THR A C 1
ATOM 1745 O O . THR A 1 218 ? -14.370 46.466 41.190 1.00 39.44 218 THR A O 1
ATOM 1748 N N . SER A 1 219 ? -16.351 46.082 40.213 1.00 42.94 219 SER A N 1
ATOM 1749 C CA . SER A 1 219 ? -15.985 45.095 39.171 1.00 42.94 219 SER A CA 1
ATOM 1750 C C . SER A 1 219 ? -15.040 45.708 38.102 1.00 42.94 219 SER A C 1
ATOM 1752 O O . SER A 1 219 ? -14.955 46.935 38.084 1.00 42.94 219 SER A O 1
ATOM 1754 N N . PRO A 1 220 ? -14.432 44.974 37.126 1.00 59.41 220 PRO A N 1
ATOM 1755 C CA . PRO A 1 220 ? -14.788 43.636 36.616 1.00 59.41 220 PRO A CA 1
ATOM 1756 C C . PRO A 1 220 ? -13.598 42.724 36.186 1.00 59.41 220 PRO A C 1
ATOM 1758 O O . PRO A 1 220 ? -12.429 43.078 36.274 1.00 59.41 220 PRO A O 1
ATOM 1761 N N . ARG A 1 221 ? -13.959 41.577 35.583 1.00 47.38 221 ARG A N 1
ATOM 1762 C CA . ARG A 1 221 ? -13.171 40.678 34.705 1.00 47.38 221 ARG A CA 1
ATOM 1763 C C . ARG A 1 221 ? -12.242 39.663 35.380 1.00 47.38 221 ARG A C 1
ATOM 1765 O O . ARG A 1 221 ? -11.074 39.920 35.648 1.00 47.38 221 ARG A O 1
ATOM 1772 N N . LYS A 1 222 ? -12.714 38.411 35.430 1.00 38.53 222 LYS A N 1
ATOM 1773 C CA . LYS A 1 222 ? -11.841 37.239 35.286 1.00 38.53 222 LYS A CA 1
ATOM 1774 C C . LYS A 1 222 ? -12.224 36.449 34.044 1.00 38.53 222 LYS A C 1
ATOM 1776 O O . LYS A 1 222 ? -13.379 36.099 33.827 1.00 38.53 222 LYS A O 1
ATOM 1781 N N . ALA A 1 223 ? -11.202 36.264 33.220 1.00 38.94 223 ALA A N 1
ATOM 1782 C CA . ALA A 1 223 ? -11.218 35.600 31.941 1.00 38.94 223 ALA A CA 1
ATOM 1783 C C . ALA A 1 223 ? -11.675 34.142 32.055 1.00 38.94 223 ALA A C 1
ATOM 1785 O O . ALA A 1 223 ? -11.223 33.392 32.921 1.00 38.94 223 ALA A O 1
ATOM 1786 N N . SER A 1 224 ? -12.520 33.759 31.103 1.00 43.88 224 SER A N 1
ATOM 1787 C CA . SER A 1 224 ? -12.735 32.385 30.672 1.00 43.88 224 SER A CA 1
ATOM 1788 C C . SER A 1 224 ? -11.390 31.764 30.282 1.00 43.88 224 SER A C 1
ATOM 1790 O O . SER A 1 224 ? -10.872 32.028 29.199 1.00 43.88 224 SER A O 1
ATOM 1792 N N . ARG A 1 225 ? -10.813 30.946 31.167 1.00 38.19 225 ARG A N 1
ATOM 1793 C CA . ARG A 1 225 ? -9.779 29.980 30.791 1.00 38.19 225 ARG A CA 1
ATOM 1794 C C . ARG A 1 225 ? -10.486 28.728 30.293 1.00 38.19 225 ARG A C 1
ATOM 1796 O O . ARG A 1 225 ? -11.077 27.993 31.081 1.00 38.19 225 ARG A O 1
ATOM 1803 N N . GLN A 1 226 ? -10.437 28.522 28.981 1.00 44.59 226 GLN A N 1
ATOM 1804 C CA . GLN A 1 226 ? -10.632 27.195 28.416 1.00 44.59 226 GLN A CA 1
ATOM 1805 C C . GLN A 1 226 ? -9.560 26.251 28.979 1.00 44.59 226 GLN A C 1
ATOM 1807 O O . GLN A 1 226 ? -8.418 26.681 29.157 1.00 44.59 226 GLN A O 1
ATOM 1812 N N . PRO A 1 227 ? -9.887 24.983 29.266 1.00 37.78 227 PRO A N 1
ATOM 1813 C CA . PRO A 1 227 ? -8.862 23.977 29.442 1.00 37.78 227 PRO A CA 1
ATOM 1814 C C . PRO A 1 227 ? -8.319 23.609 28.060 1.00 37.78 227 PRO A C 1
ATOM 1816 O O . PRO A 1 227 ? -8.988 22.938 27.273 1.00 37.78 227 PRO A O 1
ATOM 1819 N N . ASP A 1 228 ? -7.101 24.073 27.784 1.00 35.28 228 ASP A N 1
ATOM 1820 C CA . ASP A 1 228 ? -6.257 23.528 26.730 1.00 35.28 228 ASP A CA 1
ATOM 1821 C C . ASP A 1 228 ? -6.105 22.024 26.950 1.00 35.28 228 ASP A C 1
ATOM 1823 O O . ASP A 1 228 ? -5.648 21.550 27.991 1.00 35.28 228 ASP A O 1
ATOM 1827 N N . ASN A 1 229 ? -6.542 21.285 25.943 1.00 39.41 229 ASN A N 1
ATOM 1828 C CA . ASN A 1 229 ? -6.412 19.849 25.820 1.00 39.41 229 ASN A CA 1
ATOM 1829 C C . ASN A 1 229 ? -4.930 19.512 25.564 1.00 39.41 229 ASN A C 1
ATOM 1831 O O . ASN A 1 229 ? -4.421 19.863 24.492 1.00 39.41 229 ASN A O 1
ATOM 1835 N N . PRO A 1 230 ? -4.199 18.847 26.483 1.00 36.84 230 PRO A N 1
ATOM 1836 C CA . PRO A 1 230 ? -2.851 18.417 26.182 1.00 36.84 230 PRO A CA 1
ATOM 1837 C C . PRO A 1 230 ? -2.936 17.196 25.271 1.00 36.84 230 PRO A C 1
ATOM 1839 O O . PRO A 1 230 ? -3.172 16.063 25.689 1.00 36.84 230 PRO A O 1
ATOM 1842 N N . ASN A 1 231 ? -2.757 17.500 23.990 1.00 32.41 231 ASN A N 1
ATOM 1843 C CA . ASN A 1 231 ? -2.133 16.685 22.965 1.00 32.41 231 ASN A CA 1
ATOM 1844 C C . ASN A 1 231 ? -1.603 15.339 23.480 1.00 32.41 231 ASN A C 1
ATOM 1846 O O . ASN A 1 231 ? -0.569 15.245 24.144 1.00 32.41 231 ASN A O 1
ATOM 1850 N N . PHE A 1 232 ? -2.313 14.286 23.093 1.00 35.53 232 PHE A N 1
ATOM 1851 C CA . PHE A 1 232 ? -1.932 12.892 23.233 1.00 35.53 232 PHE A CA 1
ATOM 1852 C C . PHE A 1 232 ? -0.743 12.600 22.297 1.00 35.53 232 PHE A C 1
ATOM 1854 O O . PHE A 1 232 ? -0.870 11.920 21.280 1.00 35.53 232 PHE A O 1
ATOM 1861 N N . GLN A 1 233 ? 0.442 13.131 22.613 1.00 33.41 233 GLN A N 1
ATOM 1862 C CA . GLN A 1 233 ? 1.695 12.703 21.998 1.00 33.41 233 GLN A CA 1
ATOM 1863 C C . GLN A 1 233 ? 2.050 11.318 22.543 1.00 33.41 233 GLN A C 1
ATOM 1865 O O . GLN A 1 233 ? 2.877 11.148 23.439 1.00 33.41 233 GLN A O 1
ATOM 1870 N N . ARG A 1 234 ? 1.431 10.283 21.968 1.00 33.56 234 ARG A N 1
ATOM 1871 C CA . ARG A 1 234 ? 2.038 8.954 21.983 1.00 33.56 234 ARG A CA 1
ATOM 1872 C C . ARG A 1 234 ? 3.329 9.045 21.180 1.00 33.56 234 ARG A C 1
ATOM 1874 O O . ARG A 1 234 ? 3.315 9.092 19.955 1.00 33.56 234 ARG A O 1
ATOM 1881 N N . SER A 1 235 ? 4.436 9.094 21.907 1.00 33.19 235 SER A N 1
ATOM 1882 C CA . SER A 1 235 ? 5.775 8.782 21.423 1.00 33.19 235 SER A CA 1
ATOM 1883 C C . SER A 1 235 ? 5.726 7.448 20.661 1.00 33.19 235 SER A C 1
ATOM 1885 O O . SER A 1 235 ? 5.621 6.366 21.242 1.00 33.19 235 SER A O 1
ATOM 1887 N N . PHE A 1 236 ? 5.715 7.528 19.330 1.00 33.50 236 PHE A N 1
ATOM 1888 C CA . PHE A 1 236 ? 5.897 6.374 18.462 1.00 33.50 236 PHE A CA 1
ATOM 1889 C C . PHE A 1 236 ? 7.398 6.145 18.325 1.00 33.50 236 PHE A C 1
ATOM 1891 O O . PHE A 1 236 ? 8.095 6.857 17.605 1.00 33.50 236 PHE A O 1
ATOM 1898 N N . ARG A 1 237 ? 7.893 5.150 19.065 1.00 35.88 237 ARG A N 1
ATOM 1899 C CA . ARG A 1 237 ? 9.236 4.595 18.892 1.00 35.88 237 ARG A CA 1
ATOM 1900 C C . ARG A 1 237 ? 9.444 4.142 17.440 1.00 35.88 237 ARG A C 1
ATOM 1902 O O . ARG A 1 237 ? 8.542 3.575 16.825 1.00 35.88 237 ARG A O 1
ATOM 1909 N N . ASP A 1 238 ? 10.656 4.376 16.941 1.00 35.78 238 ASP A N 1
ATOM 1910 C CA . ASP A 1 238 ? 11.168 4.019 15.616 1.00 35.78 238 ASP A CA 1
ATOM 1911 C C . ASP A 1 238 ? 10.754 2.612 15.136 1.00 35.78 238 ASP A C 1
ATOM 1913 O O . ASP A 1 238 ? 11.274 1.591 15.591 1.00 35.78 238 ASP A O 1
ATOM 1917 N N . LEU A 1 239 ? 9.899 2.544 14.110 1.00 42.69 239 LEU A N 1
ATOM 1918 C CA . LEU A 1 239 ? 9.572 1.299 13.393 1.00 42.69 239 LEU A CA 1
ATOM 1919 C C . LEU A 1 239 ? 10.774 0.713 12.620 1.00 42.69 239 LEU A C 1
ATOM 1921 O O . LEU A 1 239 ? 10.731 -0.440 12.200 1.00 42.69 239 LEU A O 1
ATOM 1925 N N . ASN A 1 240 ? 11.872 1.465 12.476 1.00 42.00 240 ASN A N 1
ATOM 1926 C CA . ASN A 1 240 ? 13.116 1.008 11.841 1.00 42.00 240 ASN A CA 1
ATOM 1927 C C . ASN A 1 240 ? 14.083 0.271 12.788 1.00 42.00 240 ASN A C 1
ATOM 1929 O O . ASN A 1 240 ? 15.121 -0.213 12.328 1.00 42.00 240 ASN A O 1
ATOM 1933 N N . GLN A 1 241 ? 13.739 0.160 14.076 1.00 44.66 241 GLN A N 1
ATOM 1934 C CA . GLN A 1 241 ? 14.397 -0.713 15.057 1.00 44.66 241 GLN A CA 1
ATOM 1935 C C . GLN A 1 241 ? 13.437 -1.754 15.644 1.00 44.66 241 GLN A C 1
ATOM 1937 O O . GLN A 1 241 ? 13.783 -2.430 16.614 1.00 44.66 241 GLN A O 1
ATOM 1942 N N . ALA A 1 242 ? 12.235 -1.919 15.076 1.00 47.34 242 ALA A N 1
ATOM 1943 C CA . ALA A 1 242 ? 11.371 -3.015 15.485 1.00 47.34 242 ALA A CA 1
ATOM 1944 C C . ALA A 1 242 ? 12.132 -4.331 15.228 1.00 47.34 242 ALA A C 1
ATOM 1946 O O . ALA A 1 242 ? 12.509 -4.588 14.080 1.00 47.34 242 ALA A O 1
ATOM 1947 N N . PRO A 1 243 ? 12.427 -5.136 16.268 1.00 61.16 243 PRO A N 1
ATOM 1948 C CA . PRO A 1 243 ? 13.124 -6.398 16.080 1.00 61.16 243 PRO A CA 1
ATOM 1949 C C . PRO A 1 243 ? 12.325 -7.218 15.070 1.00 61.16 243 PRO A C 1
ATOM 1951 O O . PRO A 1 243 ? 11.121 -7.409 15.264 1.00 61.16 243 PRO A O 1
ATOM 1954 N N . LEU A 1 244 ? 12.981 -7.627 13.975 1.00 73.00 244 LEU A N 1
ATOM 1955 C CA . LEU A 1 244 ? 12.358 -8.414 12.911 1.00 73.00 244 LEU A CA 1
ATOM 1956 C C . LEU A 1 244 ? 11.594 -9.566 13.563 1.00 73.00 244 LEU A C 1
ATOM 1958 O O . LEU A 1 244 ? 12.144 -10.297 14.393 1.00 73.00 244 LEU A O 1
ATOM 1962 N N . THR A 1 245 ? 10.299 -9.656 13.258 1.00 78.81 245 THR A N 1
ATOM 1963 C CA . THR A 1 245 ? 9.434 -10.678 13.831 1.00 78.81 245 THR A CA 1
ATOM 1964 C C . THR A 1 245 ? 10.003 -12.038 13.469 1.00 78.81 245 THR A C 1
ATOM 1966 O O . THR A 1 245 ? 10.251 -12.343 12.304 1.00 78.81 245 THR A O 1
ATOM 1969 N N . ARG A 1 246 ? 10.261 -12.847 14.496 1.00 88.88 246 ARG A N 1
ATOM 1970 C CA . ARG A 1 246 ? 10.828 -14.178 14.324 1.00 88.88 246 ARG A CA 1
ATOM 1971 C C . ARG A 1 246 ? 9.889 -15.012 13.449 1.00 88.88 246 ARG A C 1
ATOM 1973 O O . ARG A 1 246 ? 8.685 -15.069 13.707 1.00 88.88 246 ARG A O 1
ATOM 1980 N N . CYS A 1 247 ? 10.433 -15.659 12.424 1.00 92.38 247 CYS A N 1
ATOM 1981 C CA . CYS A 1 247 ? 9.669 -16.594 11.613 1.00 92.38 247 CYS A CA 1
ATOM 1982 C C . CYS A 1 247 ? 9.249 -17.782 12.479 1.00 92.38 247 CYS A C 1
ATOM 1984 O O . CYS A 1 247 ? 10.094 -18.468 13.044 1.00 92.38 247 CYS A O 1
ATOM 1986 N N . HIS A 1 248 ? 7.952 -18.057 12.577 1.00 91.50 248 HIS A N 1
ATOM 1987 C CA . HIS A 1 248 ? 7.453 -19.174 13.383 1.00 91.50 248 HIS A CA 1
ATOM 1988 C C . HIS A 1 248 ? 7.774 -20.544 12.775 1.00 91.50 248 HIS A C 1
ATOM 1990 O O . HIS A 1 248 ? 7.660 -21.543 13.468 1.00 91.50 248 HIS A O 1
ATOM 1996 N N . ARG A 1 249 ? 8.231 -20.619 11.522 1.00 92.38 249 ARG A N 1
ATOM 1997 C CA . ARG A 1 249 ? 8.681 -21.878 10.921 1.00 92.38 249 ARG A CA 1
ATOM 1998 C C . ARG A 1 249 ? 10.162 -22.156 11.189 1.00 92.38 249 ARG A C 1
ATOM 2000 O O . ARG A 1 249 ? 10.503 -23.182 11.756 1.00 92.38 249 ARG A O 1
ATOM 2007 N N . CYS A 1 250 ? 11.055 -21.245 10.802 1.00 92.94 250 CYS A N 1
ATOM 2008 C CA . CYS A 1 250 ? 12.505 -21.466 10.910 1.00 92.94 250 CYS A CA 1
ATOM 2009 C C . CYS A 1 250 ? 13.147 -20.859 12.166 1.00 92.94 250 CYS A C 1
ATOM 2011 O O . CYS A 1 250 ? 14.351 -21.002 12.364 1.00 92.94 250 CYS A O 1
ATOM 2013 N N . LEU A 1 251 ? 12.378 -20.133 12.983 1.00 92.88 251 LEU A N 1
ATOM 2014 C CA . LEU A 1 251 ? 12.847 -19.338 14.125 1.00 92.88 251 LEU A CA 1
ATOM 2015 C C . LEU A 1 251 ? 13.896 -18.260 13.788 1.00 92.88 251 LEU A C 1
ATOM 2017 O O . LEU A 1 251 ? 14.421 -17.612 14.689 1.00 92.88 251 LEU A O 1
ATOM 2021 N N . GLY A 1 252 ? 14.174 -18.021 12.505 1.00 89.94 252 GLY A N 1
ATOM 2022 C CA . GLY A 1 252 ? 15.104 -16.993 12.050 1.00 89.94 252 GLY A CA 1
ATOM 2023 C C . GLY A 1 252 ? 14.496 -15.593 12.094 1.00 89.94 252 GLY A C 1
ATOM 2024 O O . GLY A 1 252 ? 13.282 -15.420 11.961 1.00 89.94 252 GLY A O 1
ATOM 2025 N N . ARG A 1 253 ? 15.360 -14.586 12.245 1.00 89.19 253 ARG A N 1
ATOM 2026 C CA . ARG A 1 253 ? 15.006 -13.156 12.152 1.00 89.19 253 ARG A CA 1
ATOM 2027 C C . ARG A 1 253 ? 15.281 -12.565 10.764 1.00 89.19 253 ARG A C 1
ATOM 2029 O O . ARG A 1 253 ? 15.163 -11.360 10.582 1.00 89.19 253 ARG A O 1
ATOM 2036 N N . ASP A 1 254 ? 15.649 -13.399 9.795 1.00 85.31 254 ASP A N 1
ATOM 2037 C CA . ASP A 1 254 ? 15.928 -12.970 8.424 1.00 85.31 254 ASP A CA 1
ATOM 2038 C C . ASP A 1 254 ? 14.662 -12.442 7.740 1.00 85.31 254 ASP A C 1
ATOM 2040 O O . ASP A 1 254 ? 13.567 -12.971 7.945 1.00 85.31 254 ASP A O 1
ATOM 2044 N N . ARG A 1 255 ? 14.806 -11.441 6.864 1.00 82.56 255 ARG A N 1
ATOM 2045 C CA . ARG A 1 255 ? 13.693 -10.929 6.052 1.00 82.56 255 ARG A CA 1
ATOM 2046 C C . ARG A 1 255 ? 13.292 -11.958 4.995 1.00 82.56 255 ARG A C 1
ATOM 2048 O O . ARG A 1 255 ? 14.027 -12.172 4.039 1.00 82.56 255 ARG A O 1
ATOM 2055 N N . HIS A 1 256 ? 12.133 -12.575 5.174 1.00 87.62 256 HIS A N 1
ATOM 2056 C CA . HIS A 1 256 ? 11.484 -13.434 4.187 1.00 87.62 256 HIS A CA 1
ATOM 2057 C C . HIS A 1 256 ? 9.978 -13.471 4.453 1.00 87.62 256 HIS A C 1
ATOM 2059 O O . HIS A 1 256 ? 9.529 -13.111 5.545 1.00 87.62 256 HIS A O 1
ATOM 2065 N N . ASP A 1 257 ? 9.200 -13.919 3.470 1.00 86.75 257 ASP A N 1
ATOM 2066 C CA . ASP A 1 257 ? 7.783 -14.184 3.682 1.00 86.75 257 ASP A CA 1
ATOM 2067 C C . ASP A 1 257 ? 7.621 -15.382 4.629 1.00 86.75 257 ASP A C 1
ATOM 2069 O O . ASP A 1 257 ? 7.991 -16.516 4.319 1.00 86.75 257 ASP A O 1
ATOM 2073 N N . VAL A 1 258 ? 7.085 -15.115 5.817 1.00 88.00 258 VAL A N 1
ATOM 2074 C CA . VAL A 1 258 ? 6.926 -16.106 6.883 1.00 88.00 258 VAL A CA 1
ATOM 2075 C C . VAL A 1 258 ? 5.858 -17.153 6.530 1.00 88.00 258 VAL A C 1
ATOM 2077 O O . VAL A 1 258 ? 5.984 -18.315 6.928 1.00 88.00 258 VAL A O 1
ATOM 2080 N N . ARG A 1 259 ? 4.837 -16.783 5.742 1.00 84.19 259 ARG A N 1
ATOM 2081 C CA . ARG A 1 259 ? 3.808 -17.723 5.264 1.00 84.19 259 ARG A CA 1
ATOM 2082 C C . ARG A 1 259 ? 4.368 -18.675 4.209 1.00 84.19 259 ARG A C 1
ATOM 2084 O O . ARG A 1 259 ? 3.999 -19.843 4.182 1.00 84.19 259 ARG A O 1
ATOM 2091 N N . HIS A 1 260 ? 5.330 -18.202 3.420 1.00 87.31 260 HIS A N 1
ATOM 2092 C CA . HIS A 1 260 ? 5.988 -18.977 2.365 1.00 87.31 260 HIS A CA 1
ATOM 2093 C C . HIS A 1 260 ? 7.405 -19.438 2.736 1.00 87.31 260 HIS A C 1
ATOM 2095 O O . HIS A 1 260 ? 8.189 -19.821 1.868 1.00 87.31 260 HIS A O 1
ATOM 2101 N N . CYS A 1 261 ? 7.759 -19.437 4.025 1.00 91.69 261 CYS A N 1
ATOM 2102 C CA . CYS A 1 261 ? 9.066 -19.909 4.469 1.00 91.69 261 CYS A CA 1
ATOM 2103 C C . CYS A 1 261 ? 9.243 -21.379 4.061 1.00 91.69 261 CYS A C 1
ATOM 2105 O O . CYS A 1 261 ? 8.491 -22.230 4.525 1.00 91.69 261 CYS A O 1
ATOM 2107 N N . SER A 1 262 ? 10.227 -21.687 3.215 1.00 90.31 262 SER A N 1
ATOM 2108 C CA . SER A 1 262 ? 10.502 -23.039 2.704 1.00 90.31 262 SER A CA 1
ATOM 2109 C C . SER A 1 262 ? 11.679 -23.733 3.400 1.00 90.31 262 SER A C 1
ATOM 2111 O O . SER A 1 262 ? 12.081 -24.823 2.997 1.00 90.31 262 SER A O 1
ATOM 2113 N N . ARG A 1 263 ? 12.242 -23.128 4.457 1.00 92.31 263 ARG A N 1
ATOM 2114 C CA . ARG A 1 263 ? 13.378 -23.710 5.184 1.00 92.31 263 ARG A CA 1
ATOM 2115 C C . ARG A 1 263 ? 12.991 -25.045 5.822 1.00 92.31 263 ARG A C 1
ATOM 2117 O O . ARG A 1 263 ? 11.938 -25.175 6.445 1.00 92.31 263 ARG A O 1
ATOM 2124 N N . THR A 1 264 ? 13.884 -26.017 5.681 1.00 92.19 264 THR A N 1
ATOM 2125 C CA . THR A 1 264 ? 13.763 -27.365 6.253 1.00 92.19 264 THR A CA 1
ATOM 2126 C C . THR A 1 264 ? 14.483 -27.503 7.594 1.00 92.19 264 THR A C 1
ATOM 2128 O O . THR A 1 264 ? 14.220 -28.446 8.334 1.00 92.19 264 THR A O 1
ATOM 2131 N N . SER A 1 265 ? 15.338 -26.541 7.947 1.00 92.75 265 SER A N 1
ATOM 2132 C CA . SER A 1 265 ? 16.061 -26.470 9.217 1.00 92.75 265 SER A CA 1
ATOM 2133 C C . SER A 1 265 ? 15.760 -25.182 9.987 1.00 92.75 265 SER A C 1
ATOM 2135 O O . SER A 1 265 ? 15.400 -24.149 9.408 1.00 92.75 265 SER A O 1
ATOM 2137 N N . LEU A 1 266 ? 15.896 -25.255 11.314 1.00 91.56 266 LEU A N 1
ATOM 2138 C CA . LEU A 1 266 ? 15.899 -24.072 12.173 1.00 91.56 266 LEU A CA 1
ATOM 2139 C C . LEU A 1 266 ? 17.095 -23.174 11.825 1.00 91.56 266 LEU A C 1
ATOM 2141 O O . LEU A 1 266 ? 18.082 -23.624 11.241 1.00 91.56 266 LEU A O 1
ATOM 2145 N N . TRP A 1 267 ? 17.035 -21.898 12.202 1.00 88.56 267 TRP A N 1
ATOM 2146 C CA . TRP A 1 267 ? 18.086 -20.916 11.903 1.00 88.56 267 TRP A CA 1
ATOM 2147 C C . TRP A 1 267 ? 19.485 -21.355 12.383 1.00 88.56 267 TRP A C 1
ATOM 2149 O O . TRP A 1 267 ? 20.469 -21.075 11.703 1.00 88.56 267 TRP A O 1
ATOM 2159 N N . ASN A 1 268 ? 19.568 -22.103 13.492 1.00 86.56 268 ASN A N 1
ATOM 2160 C CA . ASN A 1 268 ? 20.817 -22.634 14.047 1.00 86.56 268 ASN A CA 1
ATOM 2161 C C . ASN A 1 268 ? 21.352 -23.884 13.319 1.00 86.56 268 ASN A C 1
ATOM 2163 O O . ASN A 1 268 ? 22.410 -24.389 13.683 1.00 86.56 268 ASN A O 1
ATOM 2167 N N . ARG A 1 269 ? 20.617 -24.416 12.330 1.00 86.94 269 ARG A N 1
ATOM 2168 C CA . ARG A 1 269 ? 20.919 -25.638 11.558 1.00 86.94 269 ARG A CA 1
ATOM 2169 C C . ARG A 1 269 ? 21.093 -26.927 12.377 1.00 86.94 269 ARG A C 1
ATOM 2171 O O . ARG A 1 269 ? 21.390 -27.961 11.790 1.00 86.94 269 ARG A O 1
ATOM 2178 N N . LYS A 1 270 ? 20.880 -26.904 13.697 1.00 87.31 270 LYS A N 1
ATOM 2179 C CA . LYS A 1 270 ? 21.057 -28.075 14.576 1.00 87.31 270 LYS A CA 1
ATOM 2180 C C . LYS A 1 270 ? 19.906 -29.072 14.464 1.00 87.31 270 LYS A C 1
ATOM 2182 O O . LYS A 1 270 ? 20.096 -30.255 14.719 1.00 87.31 270 LYS A O 1
ATOM 2187 N N . ARG A 1 271 ? 18.706 -28.597 14.118 1.00 86.62 271 ARG A N 1
ATOM 2188 C CA . ARG A 1 271 ? 17.490 -29.415 14.025 1.00 86.62 271 ARG A CA 1
ATOM 2189 C C . ARG A 1 271 ? 16.679 -29.067 12.781 1.00 86.62 271 ARG A C 1
ATOM 2191 O O . ARG A 1 271 ? 16.692 -27.927 12.306 1.00 86.62 271 ARG A O 1
ATOM 2198 N N . GLY A 1 272 ? 15.954 -30.065 12.283 1.00 90.69 272 GLY A N 1
ATOM 2199 C CA . GLY A 1 272 ? 14.904 -29.868 11.291 1.00 90.69 272 GLY A CA 1
ATOM 2200 C C . GLY A 1 272 ? 13.756 -29.038 11.863 1.00 90.69 272 GLY A C 1
ATOM 2201 O O . GLY A 1 272 ? 13.510 -29.047 13.070 1.00 90.69 272 GLY A O 1
ATOM 2202 N N . VAL A 1 273 ? 13.054 -28.318 10.994 1.00 92.88 273 VAL A N 1
ATOM 2203 C CA . VAL A 1 273 ? 11.811 -27.640 11.365 1.00 92.88 273 VAL A CA 1
ATOM 2204 C C . VAL A 1 273 ? 10.765 -28.684 11.777 1.00 92.88 273 VAL A C 1
ATOM 2206 O O . VAL A 1 273 ? 10.605 -29.704 11.112 1.00 92.88 273 VAL A O 1
ATOM 2209 N N . THR A 1 274 ? 10.036 -28.421 12.862 1.00 93.88 274 THR A N 1
ATOM 2210 C CA . THR A 1 274 ? 9.022 -29.331 13.426 1.00 93.88 274 THR A CA 1
ATOM 2211 C C . THR A 1 274 ? 7.589 -28.978 13.020 1.00 93.88 274 THR A C 1
ATOM 2213 O O . THR A 1 274 ? 6.655 -29.655 13.442 1.00 93.88 274 THR A O 1
ATOM 2216 N N . CYS A 1 275 ? 7.393 -27.942 12.199 1.00 94.06 275 CYS A N 1
ATOM 2217 C CA . CYS A 1 275 ? 6.087 -27.484 11.732 1.00 94.06 275 CYS A CA 1
ATOM 2218 C C . CYS A 1 275 ? 6.062 -27.073 10.246 1.00 94.06 275 CYS A C 1
ATOM 2220 O O . CYS A 1 275 ? 7.068 -26.669 9.656 1.00 94.06 275 CYS A O 1
ATOM 2222 N N . LYS A 1 276 ? 4.887 -27.130 9.617 1.00 94.56 276 LYS A N 1
ATOM 2223 C CA . LYS A 1 276 ? 4.663 -26.630 8.251 1.00 94.56 276 LYS A CA 1
ATOM 2224 C C . LYS A 1 276 ? 3.291 -25.984 8.128 1.00 94.56 276 LYS A C 1
ATOM 2226 O O . LYS A 1 276 ? 2.412 -26.232 8.941 1.00 94.56 276 LYS A O 1
ATOM 2231 N N . TRP A 1 277 ? 3.106 -25.171 7.097 1.00 93.06 277 TRP A N 1
ATOM 2232 C CA . TRP A 1 277 ? 1.774 -24.716 6.715 1.00 93.06 277 TRP A CA 1
ATOM 2233 C C . TRP A 1 277 ? 1.057 -25.823 5.938 1.00 93.06 277 TRP A C 1
ATOM 2235 O O . TRP A 1 277 ? 1.633 -26.392 5.005 1.00 93.06 277 TRP A O 1
ATOM 2245 N N . ASN A 1 278 ? -0.169 -26.147 6.333 1.00 93.19 278 ASN A N 1
ATOM 2246 C CA . ASN A 1 278 ? -1.015 -27.113 5.643 1.00 93.19 278 ASN A CA 1
ATOM 2247 C C . ASN A 1 278 ? -1.758 -26.461 4.459 1.00 93.19 278 ASN A C 1
ATOM 2249 O O . ASN A 1 278 ? -1.685 -25.250 4.246 1.00 93.19 278 ASN A O 1
ATOM 2253 N N . LYS A 1 279 ? -2.491 -27.262 3.672 1.00 92.19 279 LYS A N 1
ATOM 2254 C CA . LYS A 1 279 ? -3.228 -26.774 2.486 1.00 92.19 279 LYS A CA 1
ATOM 2255 C C . LYS A 1 279 ? -4.336 -25.766 2.820 1.00 92.19 279 LYS A C 1
ATOM 2257 O O . LYS A 1 279 ? -4.750 -25.017 1.945 1.00 92.19 279 LYS A O 1
ATOM 2262 N N . GLN A 1 280 ? -4.811 -25.755 4.063 1.00 91.56 280 GLN A N 1
ATOM 2263 C CA . GLN A 1 280 ? -5.838 -24.835 4.554 1.00 91.56 280 GLN A CA 1
ATOM 2264 C C . GLN A 1 280 ? -5.239 -23.525 5.091 1.00 91.56 280 GLN A C 1
ATOM 2266 O O . GLN A 1 280 ? -5.978 -22.622 5.469 1.00 91.56 280 GLN A O 1
ATOM 2271 N N . GLY A 1 281 ? -3.907 -23.399 5.109 1.00 90.00 281 GLY A N 1
ATOM 2272 C CA . GLY A 1 281 ? -3.222 -22.211 5.607 1.00 90.00 281 GLY A CA 1
ATOM 2273 C C . GLY A 1 281 ? -3.084 -22.163 7.129 1.00 90.00 281 GLY A C 1
ATOM 2274 O O . GLY A 1 281 ? -2.888 -21.077 7.669 1.00 90.00 281 GLY A O 1
ATOM 2275 N N . PHE A 1 282 ? -3.151 -23.303 7.824 1.00 93.31 282 PHE A N 1
ATOM 2276 C CA . PHE A 1 282 ? -2.845 -23.421 9.255 1.00 93.31 282 PHE A CA 1
ATOM 2277 C C . PHE A 1 282 ? -1.445 -23.991 9.485 1.00 93.31 282 PHE A C 1
ATOM 2279 O O . PHE A 1 282 ? -0.922 -24.743 8.663 1.00 93.31 282 PHE A O 1
ATOM 2286 N N . LEU A 1 283 ? -0.816 -23.615 10.599 1.00 94.75 283 LEU A N 1
ATOM 2287 C CA . LEU A 1 283 ? 0.496 -24.126 10.987 1.00 94.75 283 LEU A CA 1
ATOM 2288 C C . LEU A 1 283 ? 0.305 -25.449 11.738 1.00 94.75 283 LEU A C 1
ATOM 2290 O O . LEU A 1 283 ? -0.308 -25.443 12.795 1.00 94.75 283 LEU A O 1
ATOM 2294 N N . GLU A 1 284 ? 0.830 -26.560 11.234 1.00 96.50 284 GLU A N 1
ATOM 2295 C CA . GLU A 1 284 ? 0.704 -27.888 11.851 1.00 96.50 284 GLU A CA 1
ATOM 2296 C C . GLU A 1 284 ? 2.067 -28.465 12.247 1.00 96.50 284 GLU A C 1
ATOM 2298 O O . GLU A 1 284 ? 3.075 -28.220 11.577 1.00 96.50 284 GLU A O 1
ATOM 2303 N N . ILE A 1 285 ? 2.109 -29.241 13.332 1.00 96.19 285 ILE A N 1
ATOM 2304 C CA . ILE A 1 285 ? 3.306 -29.985 13.745 1.00 96.19 285 ILE A CA 1
ATOM 2305 C C . ILE A 1 285 ? 3.512 -31.181 12.806 1.00 96.19 285 ILE A C 1
ATOM 2307 O O . ILE A 1 285 ? 2.588 -31.939 12.529 1.00 96.19 285 ILE A O 1
ATOM 2311 N N . THR A 1 286 ? 4.741 -31.390 12.337 1.00 94.69 286 THR A N 1
ATOM 2312 C CA . THR A 1 286 ? 5.083 -32.450 11.374 1.00 94.69 286 THR A CA 1
ATOM 2313 C C . THR A 1 286 ? 5.777 -33.655 11.991 1.00 94.69 286 THR A C 1
ATOM 2315 O O . THR A 1 286 ? 5.964 -34.653 11.302 1.00 94.69 286 THR A O 1
ATOM 2318 N N . SER A 1 287 ? 6.216 -33.574 13.248 1.00 89.81 287 SER A N 1
ATOM 2319 C CA . SER A 1 287 ? 7.007 -34.627 13.888 1.00 89.81 287 SER A CA 1
ATOM 2320 C C . SER A 1 287 ? 6.701 -34.787 15.379 1.00 89.81 287 SER A C 1
ATOM 2322 O O . SER A 1 287 ? 6.205 -33.877 16.041 1.00 89.81 287 SER A O 1
ATOM 2324 N N . GLY A 1 288 ? 7.023 -35.967 15.915 1.00 90.31 288 GLY A N 1
ATOM 2325 C CA . GLY A 1 288 ? 6.816 -36.310 17.322 1.00 90.31 288 GLY A CA 1
ATOM 2326 C C . GLY A 1 288 ? 5.378 -36.715 17.654 1.00 90.31 288 GLY A C 1
ATOM 2327 O O . GLY A 1 288 ? 4.559 -36.966 16.774 1.00 90.31 288 GLY A O 1
ATOM 2328 N N . THR A 1 289 ? 5.073 -36.775 18.950 1.00 90.19 289 THR A N 1
ATOM 2329 C CA . THR A 1 289 ? 3.783 -37.251 19.485 1.00 90.19 289 THR A CA 1
ATOM 2330 C C . THR A 1 289 ? 2.597 -36.339 19.172 1.00 90.19 289 THR A C 1
ATOM 2332 O O . THR A 1 289 ? 1.458 -36.766 19.302 1.00 90.19 289 THR A O 1
ATOM 2335 N N . ASN A 1 290 ? 2.852 -35.100 18.742 1.00 92.12 290 ASN A N 1
ATOM 2336 C CA . ASN A 1 290 ? 1.823 -34.121 18.383 1.00 92.12 290 ASN A CA 1
ATOM 2337 C C . ASN A 1 290 ? 1.721 -33.905 16.861 1.00 92.12 290 ASN A C 1
ATOM 2339 O O . ASN A 1 290 ? 1.238 -32.861 16.431 1.00 92.12 290 ASN A O 1
ATOM 2343 N N . ALA A 1 291 ? 2.224 -34.830 16.035 1.00 94.62 291 ALA A N 1
ATOM 2344 C CA . ALA A 1 291 ? 2.141 -34.701 14.581 1.00 94.62 291 ALA A CA 1
ATOM 2345 C C . ALA A 1 291 ? 0.679 -34.565 14.110 1.00 94.62 291 ALA A C 1
ATOM 2347 O O . ALA A 1 291 ? -0.202 -35.285 14.572 1.00 94.62 291 ALA A O 1
ATOM 2348 N N . GLY A 1 292 ? 0.428 -33.623 13.200 1.00 94.94 292 GLY A N 1
ATOM 2349 C CA . GLY A 1 292 ? -0.907 -33.270 12.709 1.00 94.94 292 GLY A CA 1
ATOM 2350 C C . GLY A 1 292 ? -1.664 -32.259 13.577 1.00 94.94 292 GLY A C 1
ATOM 2351 O O . GLY A 1 292 ? -2.709 -31.771 13.157 1.00 94.94 292 GLY A O 1
ATOM 2352 N N . LEU A 1 293 ? -1.152 -31.896 14.759 1.00 96.50 293 LEU A N 1
ATOM 2353 C CA . LEU A 1 293 ? -1.784 -30.879 15.595 1.00 96.50 293 LEU A CA 1
ATOM 2354 C C . LEU A 1 293 ? -1.603 -29.483 14.992 1.00 96.50 293 LEU A C 1
ATOM 2356 O O . LEU A 1 293 ? -0.478 -29.030 14.758 1.00 96.50 293 LEU A O 1
ATOM 2360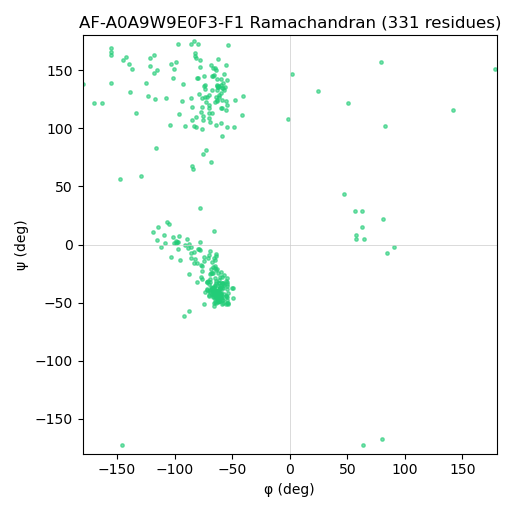 N N . GLU A 1 294 ? -2.716 -28.777 14.820 1.00 97.38 294 GLU A N 1
ATOM 2361 C CA . GLU A 1 294 ? -2.733 -27.374 14.421 1.00 97.38 294 GLU A CA 1
ATOM 2362 C C . GLU A 1 294 ? -2.330 -26.450 15.573 1.00 97.38 294 GLU A C 1
ATOM 2364 O O . GLU A 1 294 ? -2.811 -26.562 16.701 1.00 97.38 294 GLU A O 1
ATOM 2369 N N . LEU A 1 295 ? -1.486 -25.475 15.265 1.00 97.31 295 LEU A N 1
ATOM 2370 C CA . LEU A 1 295 ? -0.996 -24.466 16.185 1.00 97.31 295 LEU A CA 1
ATOM 2371 C C . LEU A 1 295 ? -1.740 -23.148 15.997 1.00 97.31 295 LEU A C 1
ATOM 2373 O O . LEU A 1 295 ? -2.018 -22.706 14.881 1.00 97.31 295 LEU A O 1
ATOM 2377 N N . CYS A 1 296 ? -1.981 -22.457 17.107 1.00 96.69 296 CYS A N 1
ATOM 2378 C CA . CYS A 1 296 ? -2.503 -21.100 17.078 1.00 96.69 296 CYS A CA 1
ATOM 2379 C C . CYS A 1 296 ? -1.423 -20.141 16.551 1.00 96.69 296 CYS A C 1
ATOM 2381 O O . CYS A 1 296 ? -0.364 -19.977 17.164 1.00 96.69 296 CYS A O 1
ATOM 2383 N N . ALA A 1 297 ? -1.684 -19.494 15.411 1.00 93.12 297 ALA A N 1
ATOM 2384 C CA . ALA A 1 297 ? -0.739 -18.567 14.789 1.00 93.12 297 ALA A CA 1
ATOM 2385 C C . ALA A 1 297 ? -0.478 -17.327 15.661 1.00 93.12 297 ALA A C 1
ATOM 2387 O O . ALA A 1 297 ? 0.653 -16.843 15.710 1.00 93.12 297 ALA A O 1
ATOM 2388 N N . ASP A 1 298 ? -1.495 -16.842 16.380 1.00 93.06 298 ASP A N 1
ATOM 2389 C CA . ASP A 1 298 ? -1.351 -15.709 17.297 1.00 93.06 298 ASP A CA 1
ATOM 2390 C C . ASP A 1 298 ? -0.519 -16.069 18.530 1.00 93.06 298 ASP A C 1
ATOM 2392 O O . ASP A 1 298 ? 0.304 -15.261 18.959 1.00 93.06 298 ASP A O 1
ATOM 2396 N N . TRP A 1 299 ? -0.613 -17.312 19.019 1.00 96.25 299 TRP A N 1
ATOM 2397 C CA . TRP A 1 299 ? 0.259 -17.810 20.087 1.00 96.25 299 TRP A CA 1
ATOM 2398 C C . TRP A 1 299 ? 1.743 -17.747 19.707 1.00 96.25 299 TRP A C 1
ATOM 2400 O O . TRP A 1 299 ? 2.582 -17.469 20.557 1.00 96.25 299 TRP A O 1
ATOM 2410 N N . GLN A 1 300 ? 2.088 -17.938 18.427 1.00 95.62 300 GLN A N 1
ATOM 2411 C CA . GLN A 1 300 ? 3.484 -17.869 17.973 1.00 95.62 300 GLN A CA 1
ATOM 2412 C C . GLN A 1 300 ? 4.044 -16.442 17.886 1.00 95.62 300 GLN A C 1
ATOM 2414 O O . GLN A 1 300 ? 5.258 -16.266 17.729 1.00 95.62 300 GLN A O 1
ATOM 2419 N N . ARG A 1 301 ? 3.184 -15.417 17.932 1.00 91.50 301 ARG A N 1
ATOM 2420 C CA . ARG A 1 301 ? 3.581 -14.007 17.831 1.00 91.50 301 ARG A CA 1
ATOM 2421 C C . ARG A 1 301 ? 4.056 -13.487 19.185 1.00 91.50 301 ARG A C 1
ATOM 2423 O O . ARG A 1 301 ? 3.708 -14.014 20.230 1.00 91.50 301 ARG A O 1
ATOM 2430 N N . ARG A 1 302 ? 4.776 -12.361 19.161 1.00 88.62 302 ARG A N 1
ATOM 2431 C CA . ARG A 1 302 ? 5.304 -11.691 20.365 1.00 88.62 302 ARG A CA 1
ATOM 2432 C C . ARG A 1 302 ? 4.238 -11.381 21.422 1.00 88.62 302 ARG A C 1
ATOM 2434 O O . ARG A 1 302 ? 4.548 -11.407 22.605 1.00 88.62 302 ARG A O 1
ATOM 2441 N N . ASN A 1 303 ? 3.017 -11.076 20.990 1.00 88.81 303 ASN A N 1
ATOM 2442 C CA . ASN A 1 303 ? 1.914 -10.747 21.893 1.00 88.81 303 ASN A CA 1
ATOM 2443 C C . ASN A 1 303 ? 1.221 -11.997 22.466 1.00 88.81 303 ASN A C 1
ATOM 2445 O O . ASN A 1 303 ? 0.452 -11.869 23.413 1.00 88.81 303 ASN A O 1
ATOM 2449 N N . GLY A 1 304 ? 1.492 -13.183 21.909 1.00 92.56 304 GLY A N 1
ATOM 2450 C CA . GLY A 1 304 ? 0.817 -14.429 22.256 1.00 92.56 304 GLY A CA 1
ATOM 2451 C C . GLY A 1 304 ? -0.683 -14.431 21.936 1.00 92.56 304 GLY A C 1
ATOM 2452 O O . GLY A 1 304 ? -1.225 -13.513 21.319 1.00 92.56 304 GLY A O 1
ATOM 2453 N N . CYS A 1 305 ? -1.355 -15.487 22.390 1.00 96.38 305 CYS A N 1
ATOM 2454 C CA . CYS A 1 305 ? -2.809 -15.643 22.374 1.00 96.38 305 CYS A CA 1
ATOM 2455 C C . CYS A 1 305 ? -3.283 -15.904 23.810 1.00 96.38 305 CYS A C 1
ATOM 2457 O O . CYS A 1 305 ? -2.772 -16.796 24.479 1.00 96.38 305 CYS A O 1
ATOM 2459 N N . THR A 1 306 ? -4.259 -15.144 24.300 1.00 95.44 306 THR A N 1
ATOM 2460 C CA . THR A 1 306 ? -4.814 -15.311 25.658 1.00 95.44 306 THR A CA 1
ATOM 2461 C C . THR A 1 306 ? -6.107 -16.127 25.681 1.00 95.44 306 THR A C 1
ATOM 2463 O O . THR A 1 306 ? -6.706 -16.307 26.742 1.00 95.44 306 THR A O 1
ATOM 2466 N N . SER A 1 307 ? -6.553 -16.622 24.523 1.00 95.38 307 SER A N 1
ATOM 2467 C CA . SER A 1 307 ? -7.787 -17.395 24.418 1.00 95.38 307 SER A CA 1
ATOM 2468 C C . SER A 1 307 ? -7.699 -18.694 25.215 1.00 95.38 307 SER A C 1
ATOM 2470 O O . SER A 1 307 ? -6.744 -19.455 25.092 1.00 95.38 307 SER A O 1
ATOM 2472 N N . LYS A 1 308 ? -8.737 -18.977 26.004 1.00 95.94 308 LYS A N 1
ATOM 2473 C CA . LYS A 1 308 ? -8.899 -20.256 26.714 1.00 95.94 308 LYS A CA 1
ATOM 2474 C C . LYS A 1 308 ? -9.682 -21.290 25.903 1.00 95.94 308 LYS A C 1
ATOM 2476 O O . LYS A 1 308 ? -9.897 -22.391 26.388 1.00 95.94 308 LYS A O 1
ATOM 2481 N N . ALA A 1 309 ? -10.121 -20.938 24.694 1.00 96.31 309 ALA A N 1
ATOM 2482 C CA . ALA A 1 309 ? -10.946 -21.808 23.861 1.00 96.31 309 ALA A CA 1
ATOM 2483 C C . ALA A 1 309 ? -10.155 -22.942 23.183 1.00 96.31 309 ALA A C 1
ATOM 2485 O O . ALA A 1 309 ? -10.769 -23.893 22.722 1.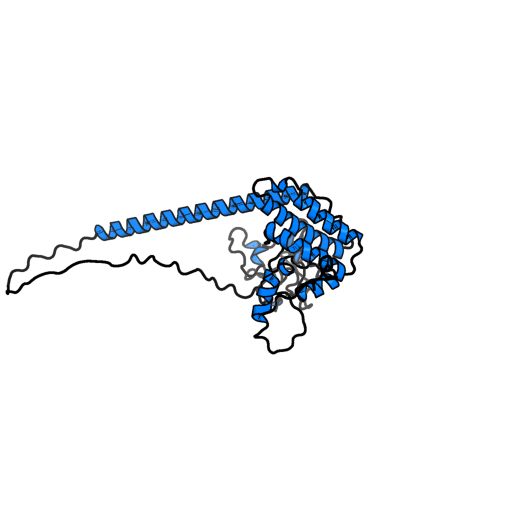00 96.31 309 ALA A O 1
ATOM 2486 N N . HIS A 1 310 ? -8.826 -22.822 23.081 1.00 96.12 310 HIS A N 1
ATOM 2487 C CA . HIS A 1 310 ? -7.966 -23.796 22.392 1.00 96.12 310 HIS A CA 1
ATOM 2488 C C . HIS A 1 310 ? -6.565 -23.911 23.034 1.00 96.12 310 HIS A C 1
ATOM 2490 O O . HIS A 1 310 ? -5.547 -23.679 22.367 1.00 96.12 310 HIS A O 1
ATOM 2496 N N . PRO A 1 311 ? -6.470 -24.220 24.344 1.00 96.25 311 PRO A N 1
ATOM 2497 C CA . PRO A 1 311 ? -5.190 -24.313 25.049 1.00 96.25 311 PRO A CA 1
ATOM 2498 C C . PRO A 1 311 ? -4.264 -25.391 24.466 1.00 96.25 311 PRO A C 1
ATOM 2500 O O . PRO A 1 311 ? -3.044 -25.258 24.515 1.00 96.25 311 PRO A O 1
ATOM 2503 N N . GLU A 1 312 ? -4.816 -26.438 23.860 1.00 96.31 312 GLU A N 1
ATOM 2504 C CA . GLU A 1 312 ? -4.070 -27.502 23.192 1.00 96.31 312 GLU A CA 1
ATOM 2505 C C . GLU A 1 312 ? -3.289 -27.006 21.966 1.00 96.31 312 GLU A C 1
ATOM 2507 O O . GLU A 1 312 ? -2.213 -27.535 21.677 1.00 96.31 312 GLU A O 1
ATOM 2512 N N . LYS A 1 313 ? -3.769 -25.945 21.297 1.00 97.25 313 LYS A N 1
ATOM 2513 C CA . LYS A 1 313 ? -3.104 -25.313 20.143 1.00 97.25 313 LYS A CA 1
ATOM 2514 C C . LYS A 1 313 ? -2.012 -24.314 20.551 1.00 97.25 313 LYS A C 1
ATOM 2516 O O . LYS A 1 313 ? -1.293 -23.792 19.691 1.00 97.25 313 LYS A O 1
ATOM 2521 N N . HIS A 1 314 ? -1.864 -24.021 21.846 1.00 97.44 314 HIS A N 1
ATOM 2522 C CA . HIS A 1 314 ? -0.844 -23.116 22.386 1.00 97.44 314 HIS A CA 1
ATOM 2523 C C . HIS A 1 314 ? 0.477 -23.848 22.627 1.00 97.44 314 HIS A C 1
ATOM 2525 O O . HIS A 1 314 ? 0.916 -24.031 23.759 1.00 97.44 314 HIS A O 1
ATOM 2531 N N . ARG A 1 315 ? 1.132 -24.279 21.547 1.00 96.94 315 ARG A N 1
ATOM 2532 C CA . ARG A 1 315 ? 2.449 -24.929 21.606 1.00 96.94 315 ARG A CA 1
ATOM 2533 C C . ARG A 1 315 ? 3.455 -24.212 20.729 1.00 96.94 315 ARG A C 1
ATOM 2535 O O . ARG A 1 315 ? 3.129 -23.805 19.622 1.00 96.94 315 ARG A O 1
ATOM 2542 N N . CYS A 1 316 ? 4.680 -24.066 21.209 1.00 96.25 316 CYS A N 1
ATOM 2543 C CA . CYS A 1 316 ? 5.779 -23.463 20.474 1.00 96.25 316 CYS A CA 1
ATOM 2544 C C . CYS A 1 316 ? 6.092 -24.271 19.212 1.00 96.25 316 CYS A C 1
ATOM 2546 O O . CYS A 1 316 ? 6.379 -25.464 19.283 1.00 96.25 316 CYS A O 1
ATOM 2548 N N . SER A 1 317 ? 6.114 -23.612 18.061 1.00 95.06 317 SER A N 1
ATOM 2549 C CA . SER A 1 317 ? 6.402 -24.250 16.774 1.00 95.06 317 SER A CA 1
ATOM 2550 C C . SER A 1 317 ? 7.859 -24.701 16.588 1.00 95.06 317 SER A C 1
ATOM 2552 O O . SER A 1 317 ? 8.159 -25.367 15.605 1.00 95.06 317 SER A O 1
ATOM 2554 N N . GLY A 1 318 ? 8.763 -24.331 17.502 1.00 93.25 318 GLY A N 1
ATOM 2555 C CA . GLY A 1 318 ? 10.156 -24.781 17.523 1.00 93.25 318 GLY A CA 1
ATOM 2556 C C . GLY A 1 318 ? 10.362 -26.031 18.373 1.00 93.25 318 GLY A C 1
ATOM 2557 O O . GLY A 1 318 ? 10.745 -27.086 17.873 1.00 93.25 318 GLY A O 1
ATOM 2558 N N . CYS A 1 319 ? 10.064 -25.908 19.669 1.00 93.62 319 CYS A N 1
ATOM 2559 C CA . CYS A 1 319 ? 10.353 -26.932 20.676 1.00 93.62 319 CYS A CA 1
ATOM 2560 C C . CYS A 1 319 ? 9.114 -27.674 21.207 1.00 93.62 319 CYS A C 1
ATOM 2562 O O . CYS A 1 319 ? 9.249 -28.520 22.085 1.00 93.62 319 CYS A O 1
ATOM 2564 N N . THR A 1 320 ? 7.907 -27.376 20.712 1.00 94.31 320 THR A N 1
ATOM 2565 C CA . THR A 1 320 ? 6.612 -27.988 21.102 1.00 94.31 320 THR A CA 1
ATOM 2566 C C . THR A 1 320 ? 6.141 -27.756 22.548 1.00 94.31 320 THR A C 1
ATOM 2568 O O . THR A 1 320 ? 5.083 -28.260 22.940 1.00 94.31 320 THR A O 1
ATOM 2571 N N . SER A 1 321 ? 6.870 -26.948 23.329 1.00 94.62 321 SER A N 1
ATOM 2572 C CA . SER A 1 321 ? 6.484 -26.543 24.690 1.00 94.62 321 SER A CA 1
ATOM 2573 C C . SER A 1 321 ? 5.187 -25.731 24.700 1.00 94.62 321 SER A C 1
ATOM 2575 O O . SER A 1 321 ? 4.992 -24.879 23.838 1.00 94.62 321 SER A O 1
ATOM 2577 N N . SER A 1 322 ? 4.331 -25.933 25.702 1.00 95.81 322 SER A N 1
ATOM 2578 C CA . SER A 1 322 ? 3.126 -25.121 25.923 1.00 95.81 322 SER A CA 1
ATOM 2579 C C . SER A 1 322 ? 3.368 -23.849 26.745 1.00 95.81 322 SER A C 1
ATOM 2581 O O . SER A 1 322 ? 2.473 -23.020 26.872 1.00 95.81 322 SER A O 1
ATOM 2583 N N . SER A 1 323 ? 4.571 -23.658 27.299 1.00 96.19 323 SER A N 1
ATOM 2584 C CA . SER A 1 323 ? 4.866 -22.509 28.170 1.00 96.19 323 SER A CA 1
ATOM 2585 C C . SER A 1 323 ? 5.093 -21.192 27.422 1.00 96.19 323 SER A C 1
ATOM 2587 O O . SER A 1 323 ? 5.056 -20.126 28.032 1.00 96.19 323 SER A O 1
ATOM 2589 N N . HIS A 1 324 ? 5.357 -21.245 26.115 1.00 95.06 324 HIS A N 1
ATOM 2590 C CA . HIS A 1 324 ? 5.674 -20.076 25.296 1.00 95.06 324 HIS A CA 1
ATOM 2591 C C . HIS A 1 324 ? 5.342 -20.303 23.814 1.00 95.06 324 HIS A C 1
ATOM 2593 O O . HIS A 1 324 ? 5.130 -21.433 23.372 1.00 95.06 324 HIS A O 1
ATOM 2599 N N . GLY A 1 325 ? 5.319 -19.220 23.034 1.00 95.19 325 GLY A N 1
ATOM 2600 C CA . GLY A 1 325 ? 5.254 -19.249 21.570 1.00 95.19 325 GLY A CA 1
ATOM 2601 C C . GLY A 1 325 ? 6.625 -19.097 20.902 1.00 95.19 325 GLY A C 1
ATOM 2602 O O . GLY A 1 325 ? 7.619 -18.775 21.556 1.00 95.19 325 GLY A O 1
ATOM 2603 N N . ALA A 1 326 ? 6.684 -19.268 19.578 1.00 94.12 326 ALA A N 1
ATOM 2604 C CA . ALA A 1 326 ? 7.916 -19.172 18.782 1.00 94.12 326 ALA A CA 1
ATOM 2605 C C . ALA A 1 326 ? 8.754 -17.905 19.045 1.00 94.12 326 ALA A C 1
ATOM 2607 O O . ALA A 1 326 ? 9.989 -17.959 19.071 1.00 94.12 326 ALA A O 1
ATOM 2608 N N . SER A 1 327 ? 8.099 -16.761 19.271 1.00 92.19 327 SER A N 1
ATOM 2609 C CA . SER A 1 327 ? 8.760 -15.480 19.546 1.00 92.19 327 SER A CA 1
ATOM 2610 C C . SER A 1 327 ? 9.661 -15.490 20.780 1.00 92.19 327 SER A C 1
ATOM 2612 O O . SER A 1 327 ? 10.622 -14.728 20.814 1.00 92.19 327 SER A O 1
ATOM 2614 N N . SER A 1 328 ? 9.361 -16.347 21.758 1.00 92.38 328 SER A N 1
ATOM 2615 C CA . SER A 1 328 ? 10.088 -16.469 23.029 1.00 92.38 328 SER A CA 1
ATOM 2616 C C . SER A 1 328 ? 10.786 -17.825 23.162 1.00 92.38 328 SER A C 1
ATOM 2618 O O . SER A 1 328 ? 11.179 -18.221 24.252 1.00 92.38 328 SER A O 1
ATOM 2620 N N . CYS A 1 329 ? 10.920 -18.562 22.055 1.00 93.25 329 CYS A N 1
ATOM 2621 C CA . CYS A 1 329 ? 11.600 -19.849 22.054 1.00 93.25 329 CYS A CA 1
ATOM 2622 C C . CYS A 1 329 ? 13.114 -19.667 22.268 1.00 93.25 329 CYS A C 1
ATOM 2624 O O . CYS A 1 329 ? 13.720 -18.904 21.504 1.00 93.25 329 CYS A O 1
ATOM 2626 N N . PRO A 1 330 ? 13.734 -20.377 23.231 1.00 90.00 330 PRO A N 1
ATOM 2627 C CA . PRO A 1 330 ? 15.178 -20.316 23.460 1.00 90.00 330 PRO A CA 1
ATOM 2628 C C . PRO A 1 330 ? 15.971 -20.921 22.295 1.00 90.00 330 PRO A C 1
ATOM 2630 O O . PRO A 1 330 ? 17.090 -20.510 22.028 1.00 90.00 330 PRO A O 1
ATOM 2633 N N . GLU A 1 331 ? 15.374 -21.833 21.518 1.00 85.94 331 GLU A N 1
ATOM 2634 C CA . GLU A 1 331 ? 16.021 -22.363 20.310 1.00 85.94 331 GLU A CA 1
ATOM 2635 C C . GLU A 1 331 ? 16.133 -21.327 19.179 1.00 85.94 331 GLU A C 1
ATOM 2637 O O . GLU A 1 331 ? 16.722 -21.624 18.145 1.00 85.94 331 GLU A O 1
ATOM 2642 N N . GLY A 1 332 ? 15.551 -20.134 19.342 1.00 76.25 332 GLY A N 1
ATOM 2643 C CA . GLY A 1 332 ? 15.559 -19.047 18.366 1.00 76.25 332 GLY A CA 1
ATOM 2644 C C . GLY A 1 332 ? 16.608 -17.948 18.605 1.00 76.25 332 GLY A C 1
ATOM 2645 O O . GLY A 1 332 ? 16.519 -16.917 17.927 1.00 76.25 332 GLY A O 1
ATOM 2646 N N . GLU A 1 333 ? 17.463 -18.075 19.627 1.00 69.00 333 GLU A N 1
ATOM 2647 C CA . GLU A 1 333 ? 18.458 -17.064 20.051 1.00 69.00 333 GLU A CA 1
ATOM 2648 C C . GLU A 1 333 ? 19.881 -17.324 19.574 1.00 69.00 333 GLU A C 1
ATOM 2650 O O . GLU A 1 333 ? 20.391 -18.443 19.810 1.00 69.00 333 GLU A O 1
#

Radius of gyration: 31.95 Å; Cα contacts (8 Å, |Δi|>4): 334; chains: 1; bounding box: 57×89×99 Å